Protein AF-A0A1Z9IPR2-F1 (afdb_monomer_lite)

Secondary structure (DSSP, 8-state):
--------------------------PPP-SEEEEEE---SS--EEEEE-SS-EEE----SS-GGG-TT-SEEEETTEEEESSGGG-SS--EEEEEEEEE--HHHHHT----GGG--PBPPEEEEEEE-TTT--EEEEEE-TTGGGGEEE-TTTT--EEE--EEEEEE-TTS--EEEEEEEEEE-TT--EEEEEEEEEEE-

Structure (mmCIF, N/CA/C/O backbone):
data_AF-A0A1Z9IPR2-F1
#
_entry.id   AF-A0A1Z9IPR2-F1
#
loop_
_atom_site.group_PDB
_atom_site.id
_atom_site.type_symbol
_atom_site.label_atom_id
_atom_site.label_alt_id
_atom_site.label_comp_id
_atom_site.label_asym_id
_atom_site.label_entity_id
_atom_site.label_seq_id
_atom_site.pdbx_PDB_ins_code
_atom_site.Cartn_x
_atom_site.Cartn_y
_atom_site.Cartn_z
_atom_site.occupancy
_atom_site.B_iso_or_equiv
_atom_site.auth_seq_id
_atom_site.auth_comp_id
_atom_site.auth_asym_id
_atom_site.auth_atom_id
_atom_site.pdbx_PDB_model_num
ATOM 1 N N . MET A 1 1 ? 2.432 52.493 66.048 1.00 47.59 1 MET A N 1
ATOM 2 C CA . MET A 1 1 ? 2.322 52.777 64.601 1.00 47.59 1 MET A CA 1
ATOM 3 C C . MET A 1 1 ? 3.024 51.668 63.855 1.00 47.59 1 MET A C 1
ATOM 5 O O . MET A 1 1 ? 4.241 51.691 63.780 1.00 47.59 1 MET A O 1
ATOM 9 N N . ASN A 1 2 ? 2.287 50.640 63.438 1.00 36.53 2 ASN A N 1
ATOM 10 C CA . ASN A 1 2 ? 2.863 49.514 62.717 1.00 36.53 2 ASN A CA 1
ATOM 11 C C . ASN A 1 2 ? 1.779 48.770 61.929 1.00 36.53 2 ASN A C 1
ATOM 13 O O . ASN A 1 2 ? 0.804 48.310 62.512 1.00 36.53 2 ASN A O 1
ATOM 17 N N . ARG A 1 3 ? 2.071 48.618 60.631 1.00 42.25 3 ARG A N 1
ATOM 18 C CA . ARG A 1 3 ? 1.634 47.565 59.700 1.00 42.25 3 ARG A CA 1
ATOM 19 C C . ARG A 1 3 ? 0.183 47.631 59.212 1.00 42.25 3 ARG A C 1
ATOM 21 O O . ARG A 1 3 ? -0.704 46.951 59.712 1.00 42.25 3 ARG A O 1
ATOM 28 N N . THR A 1 4 ? -0.009 48.394 58.139 1.00 41.03 4 THR A N 1
ATOM 29 C CA . THR A 1 4 ? -1.090 48.206 57.165 1.00 41.03 4 THR A CA 1
ATOM 30 C C . THR A 1 4 ? -0.979 46.803 56.560 1.00 41.03 4 THR A C 1
ATOM 32 O O . THR A 1 4 ? 0.032 46.455 55.952 1.00 41.03 4 THR A O 1
ATOM 35 N N . LEU A 1 5 ? -2.006 45.985 56.776 1.00 39.38 5 LEU A N 1
ATOM 36 C CA . LEU A 1 5 ? -2.167 44.651 56.209 1.00 39.38 5 LEU A CA 1
ATOM 37 C C . LEU A 1 5 ? -2.888 44.796 54.859 1.00 39.38 5 LEU A C 1
ATOM 39 O O . LEU A 1 5 ? -4.084 45.074 54.827 1.00 39.38 5 LEU A O 1
ATOM 43 N N . SER A 1 6 ? -2.161 44.656 53.749 1.00 42.34 6 SER A N 1
ATOM 44 C CA . SER A 1 6 ? -2.752 44.612 52.406 1.00 42.34 6 SER A CA 1
ATOM 45 C C . SER A 1 6 ? -3.420 43.256 52.183 1.00 42.34 6 SER A C 1
ATOM 47 O O . SER A 1 6 ? -2.742 42.239 52.053 1.00 42.34 6 SER A O 1
ATOM 49 N N . ILE A 1 7 ? -4.751 43.242 52.144 1.00 43.00 7 ILE A N 1
ATOM 50 C CA . ILE A 1 7 ? -5.549 42.085 51.728 1.00 43.00 7 ILE A CA 1
ATOM 51 C C . ILE A 1 7 ? -5.612 42.110 50.198 1.00 43.00 7 ILE A C 1
ATOM 53 O O . ILE A 1 7 ? -6.261 42.972 49.609 1.00 43.00 7 ILE A O 1
ATOM 57 N N . LEU A 1 8 ? -4.898 41.186 49.555 1.00 39.75 8 LEU A N 1
ATOM 58 C CA . LEU A 1 8 ? -4.963 40.970 48.113 1.00 39.75 8 LEU A CA 1
ATOM 59 C C . LEU A 1 8 ? -6.231 40.156 47.808 1.00 39.75 8 LEU A C 1
ATOM 61 O O . LEU A 1 8 ? -6.282 38.954 48.065 1.00 39.75 8 LEU A O 1
ATOM 65 N N . LEU A 1 9 ? -7.277 40.826 47.321 1.00 38.81 9 LEU A N 1
ATOM 66 C CA . LEU A 1 9 ? -8.520 40.192 46.880 1.00 38.81 9 LEU A CA 1
ATOM 67 C C . LEU A 1 9 ? -8.272 39.471 45.542 1.00 38.81 9 LEU A C 1
ATOM 69 O O . LEU A 1 9 ? -8.031 40.111 44.520 1.00 38.81 9 LEU A O 1
ATOM 73 N N . PHE A 1 10 ? -8.326 38.140 45.553 1.00 38.19 10 PHE A N 1
ATOM 74 C CA . PHE A 1 10 ? -8.319 37.308 44.349 1.00 38.19 10 PHE A CA 1
ATOM 75 C C . PHE A 1 10 ? -9.697 37.409 43.670 1.00 38.19 10 PHE A C 1
ATOM 77 O O . PHE A 1 10 ? -10.676 36.847 44.158 1.00 38.19 10 PHE A O 1
ATOM 84 N N . PHE A 1 1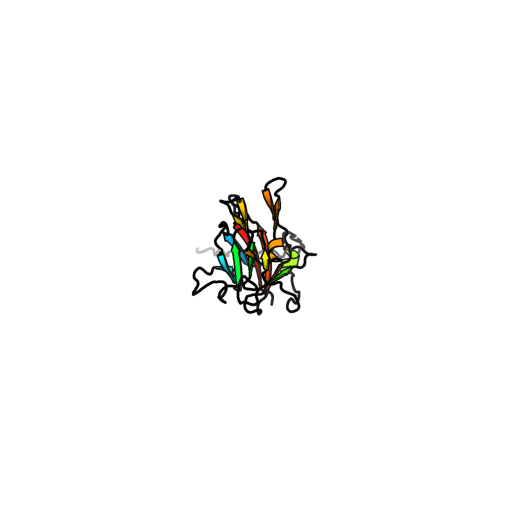1 ? -9.790 38.131 42.552 1.00 40.72 11 PHE A N 1
ATOM 85 C CA . PHE A 1 11 ? -10.956 38.071 41.669 1.00 40.72 11 PHE A CA 1
ATOM 86 C C . PHE A 1 11 ? -10.846 36.816 40.795 1.00 40.72 11 PHE A C 1
ATOM 88 O O . PHE A 1 11 ? -10.079 36.781 39.836 1.00 40.72 11 PHE A O 1
ATOM 95 N N . ILE A 1 12 ? -11.611 35.776 41.131 1.00 46.56 12 ILE A N 1
ATOM 96 C CA . ILE A 1 12 ? -11.856 34.645 40.232 1.00 46.56 12 ILE A CA 1
ATOM 97 C C . ILE A 1 12 ? -12.962 35.088 39.273 1.00 46.56 12 ILE A C 1
ATOM 99 O O . ILE A 1 12 ? -14.136 35.117 39.637 1.00 46.56 12 ILE A O 1
ATOM 103 N N . ALA A 1 13 ? -12.589 35.470 38.054 1.00 43.78 13 ALA A N 1
ATOM 104 C CA . ALA A 1 13 ? -13.553 35.651 36.979 1.00 43.78 13 ALA A CA 1
ATOM 105 C C . ALA A 1 13 ? -13.950 34.266 36.445 1.00 43.78 13 ALA A C 1
ATOM 107 O O . ALA A 1 13 ? -13.236 33.663 35.647 1.00 43.78 13 ALA A O 1
ATOM 108 N N . MET A 1 14 ? -15.093 33.752 36.905 1.00 49.25 14 MET A N 1
ATOM 109 C CA . MET A 1 14 ? -15.838 32.722 36.180 1.00 49.25 14 MET A CA 1
ATOM 110 C C . MET A 1 14 ? -16.327 33.344 34.866 1.00 49.25 14 MET A C 1
ATOM 112 O O . MET A 1 14 ? -17.320 34.067 34.852 1.00 49.25 14 MET A O 1
ATOM 116 N N . SER A 1 15 ? -15.620 33.081 33.767 1.00 42.59 15 SER A N 1
ATOM 117 C CA . SER A 1 15 ? -16.164 33.280 32.425 1.00 42.59 15 SER A CA 1
ATOM 118 C C . SER A 1 15 ? -16.858 31.991 32.009 1.00 42.59 15 SER A C 1
ATOM 120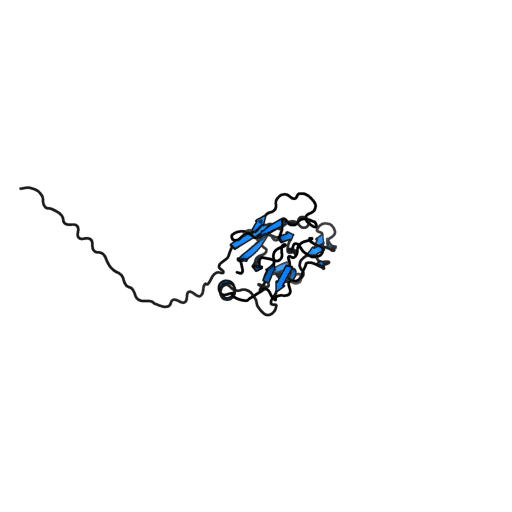 O O . SER A 1 15 ? -16.227 31.067 31.504 1.00 42.59 15 SER A O 1
ATOM 122 N N . CYS A 1 16 ? -18.157 31.914 32.280 1.00 45.00 16 CYS A N 1
ATOM 123 C CA . CYS A 1 16 ? -19.041 30.998 31.579 1.00 45.00 16 CYS A CA 1
ATOM 124 C C . CYS A 1 16 ? -19.503 31.742 30.322 1.00 45.00 16 CYS A C 1
ATOM 126 O O . CYS A 1 16 ? -20.342 32.638 30.420 1.00 45.00 16 CYS A O 1
ATOM 128 N N . SER A 1 17 ? -18.911 31.438 29.166 1.00 47.19 17 SER A N 1
ATOM 129 C CA . SER A 1 17 ? -19.459 31.857 27.877 1.00 47.19 17 SER A CA 1
ATOM 130 C C . SER A 1 17 ? -20.035 30.629 27.187 1.00 47.19 17 SER A C 1
ATOM 132 O O . SER A 1 17 ? -19.339 29.646 26.947 1.00 47.19 17 SER A O 1
ATOM 134 N N . THR A 1 18 ? -21.335 30.726 26.961 1.00 39.53 18 THR A N 1
ATOM 135 C CA . THR A 1 18 ? -22.261 29.794 26.327 1.00 39.53 18 THR A CA 1
ATOM 136 C C . THR A 1 18 ? -21.766 29.213 25.006 1.00 39.53 18 THR A C 1
ATOM 138 O O . THR A 1 18 ? -21.151 29.920 24.211 1.00 39.53 18 THR A O 1
ATOM 141 N N . ASP A 1 19 ? -22.123 27.946 24.789 1.00 49.59 19 ASP A N 1
ATOM 142 C CA . ASP A 1 19 ? -21.979 27.180 23.553 1.00 49.59 19 ASP A CA 1
ATOM 143 C C . ASP A 1 19 ? -22.428 27.969 22.315 1.00 49.59 19 ASP A C 1
ATOM 145 O O . ASP A 1 19 ? -23.621 28.163 22.072 1.00 49.59 19 ASP A O 1
ATOM 149 N N . GLU A 1 20 ? -21.465 28.345 21.479 1.00 44.38 20 GLU A N 1
ATOM 150 C CA . GLU A 1 20 ? -21.695 28.501 20.050 1.00 44.38 20 GLU A CA 1
ATOM 151 C C . GLU A 1 20 ? -21.168 27.243 19.356 1.00 44.38 20 GLU A C 1
ATOM 153 O O . GLU A 1 20 ? -19.980 26.925 19.419 1.00 44.38 20 GLU A O 1
ATOM 158 N N . ASN A 1 21 ? -22.072 26.514 18.695 1.00 47.72 21 ASN A N 1
ATOM 159 C CA . ASN A 1 21 ? -21.750 25.453 17.743 1.00 47.72 21 ASN A CA 1
ATOM 160 C C . ASN A 1 21 ? -20.951 26.046 16.570 1.00 47.72 21 ASN A C 1
ATOM 162 O O . ASN A 1 21 ? -21.492 26.324 15.500 1.00 47.72 21 ASN A O 1
ATOM 166 N N . ILE A 1 22 ? -19.646 26.221 16.759 1.00 38.97 22 ILE A N 1
ATOM 167 C CA . ILE A 1 22 ? -18.702 26.332 15.656 1.00 38.97 22 ILE A CA 1
ATOM 168 C C . ILE A 1 22 ? -18.495 24.902 15.161 1.00 38.97 22 ILE A C 1
ATOM 170 O O . ILE A 1 22 ? -17.679 24.155 15.699 1.00 38.97 22 ILE A O 1
ATOM 174 N N . ILE A 1 23 ? -19.254 24.499 14.138 1.00 44.19 23 ILE A N 1
ATOM 175 C CA . ILE A 1 23 ? -18.892 23.325 13.342 1.00 44.19 23 ILE A CA 1
ATOM 176 C C . ILE A 1 23 ? -17.587 23.691 12.642 1.00 44.19 23 ILE A C 1
ATOM 178 O O . ILE A 1 23 ? -17.569 24.322 11.587 1.00 44.19 23 ILE A O 1
ATOM 182 N N . ASN A 1 24 ? -16.478 23.340 13.279 1.00 43.28 24 ASN A N 1
ATOM 183 C CA . ASN A 1 24 ? -15.153 23.449 12.711 1.00 43.28 24 ASN A CA 1
ATOM 184 C C . ASN A 1 24 ? -15.038 22.354 11.640 1.00 43.28 24 ASN A C 1
ATOM 186 O O . ASN A 1 24 ? -14.588 21.246 11.919 1.00 43.28 24 ASN A O 1
ATOM 190 N N . SER A 1 25 ? -15.516 22.613 10.420 1.00 52.00 25 SER A N 1
ATOM 191 C CA . SER A 1 25 ? -15.501 21.628 9.328 1.00 52.00 25 SER A CA 1
ATOM 192 C C . SER A 1 25 ? -14.120 21.461 8.677 1.00 52.00 25 SER A C 1
ATOM 194 O O . SER A 1 25 ? -14.032 21.103 7.507 1.00 52.00 25 SER A O 1
ATOM 196 N N . ASN A 1 26 ? -13.045 21.689 9.433 1.00 58.44 26 ASN A N 1
ATOM 197 C CA . ASN A 1 26 ? -11.694 21.251 9.100 1.00 58.44 26 ASN A CA 1
ATOM 198 C C . ASN A 1 26 ? -11.385 19.990 9.913 1.00 58.44 26 ASN A C 1
ATOM 200 O O . ASN A 1 26 ? -10.469 19.965 10.732 1.00 58.44 26 ASN A O 1
ATOM 204 N N . THR A 1 27 ? -12.202 18.948 9.749 1.00 85.00 27 THR A N 1
ATOM 205 C CA . THR A 1 27 ? -11.900 17.651 10.357 1.00 85.00 27 THR A CA 1
ATOM 206 C C . THR A 1 27 ? -10.660 17.087 9.671 1.00 85.00 27 THR A C 1
ATOM 208 O O . THR A 1 27 ? -10.677 16.929 8.451 1.00 85.00 27 THR A O 1
ATOM 211 N N . THR A 1 28 ? -9.608 16.781 10.425 1.00 93.44 28 THR A N 1
ATOM 212 C CA . THR A 1 28 ? -8.465 15.987 9.954 1.00 93.44 28 THR A CA 1
ATOM 213 C C . THR A 1 28 ? -8.729 14.507 10.234 1.00 93.44 28 THR A C 1
ATOM 215 O O . THR A 1 28 ? -9.457 14.190 11.186 1.00 93.44 28 THR A O 1
ATOM 218 N N . PRO A 1 29 ? -8.216 13.578 9.410 1.00 96.19 29 PRO A N 1
ATOM 219 C CA . PRO A 1 29 ? -8.307 12.167 9.748 1.00 96.19 29 PRO A CA 1
ATOM 220 C C . PRO A 1 29 ? -7.485 11.887 11.015 1.00 96.19 29 PRO A C 1
ATOM 222 O O . PRO A 1 29 ? -6.447 12.502 11.241 1.00 96.19 29 PRO A O 1
ATOM 225 N N . ILE A 1 30 ? -7.981 10.995 11.867 1.00 96.31 30 ILE A N 1
ATOM 226 C CA . ILE A 1 30 ? -7.366 10.608 13.136 1.00 96.31 30 ILE A CA 1
ATOM 227 C C . ILE A 1 30 ? -6.885 9.169 12.986 1.00 96.31 30 ILE A C 1
ATOM 229 O O . ILE A 1 30 ? -7.694 8.251 12.860 1.00 96.31 30 ILE A O 1
ATOM 233 N N . GLY A 1 31 ? -5.570 8.992 12.990 1.00 96.75 31 GLY A N 1
ATOM 234 C CA . GLY A 1 31 ? -4.887 7.716 12.830 1.00 96.75 31 GLY A CA 1
ATOM 235 C C . GLY A 1 31 ? -3.374 7.900 12.930 1.00 96.75 31 GLY A C 1
ATOM 236 O O . GLY A 1 31 ? -2.891 8.972 13.289 1.00 96.75 31 GLY A O 1
ATOM 237 N N . ASN A 1 32 ? -2.634 6.851 12.606 1.00 98.06 32 ASN A N 1
ATOM 238 C CA . ASN A 1 32 ? -1.180 6.854 12.559 1.00 98.06 32 ASN A CA 1
ATOM 239 C C . ASN A 1 32 ? -0.722 7.302 11.166 1.00 98.06 32 ASN A C 1
ATOM 241 O O . ASN A 1 32 ? -0.965 6.603 10.178 1.00 98.06 32 ASN A O 1
ATOM 245 N N . GLU A 1 33 ? -0.096 8.474 11.090 1.00 97.94 33 GLU A N 1
ATOM 246 C CA . GLU A 1 33 ? 0.501 9.001 9.861 1.00 97.94 33 GLU A CA 1
ATOM 247 C C . GLU A 1 33 ? 1.918 8.454 9.669 1.00 97.94 33 GLU A C 1
ATOM 249 O O . GLU A 1 33 ? 2.705 8.392 10.613 1.00 97.94 33 GLU A O 1
ATOM 254 N N . GLU A 1 34 ? 2.248 8.069 8.439 1.00 98.00 34 GLU A N 1
ATOM 255 C CA . GLU A 1 34 ? 3.546 7.505 8.076 1.00 98.00 34 GLU A CA 1
ATOM 256 C C . GLU A 1 34 ? 4.021 8.064 6.735 1.00 98.00 34 GLU A C 1
ATOM 258 O O . GLU A 1 34 ? 3.234 8.250 5.801 1.00 98.00 34 GLU A O 1
ATOM 263 N N . GLN A 1 35 ? 5.336 8.262 6.619 1.00 97.88 35 GLN A N 1
ATOM 264 C CA . GLN A 1 35 ? 5.990 8.644 5.372 1.00 97.88 35 GLN A CA 1
ATOM 265 C C . GLN A 1 35 ? 7.043 7.605 4.985 1.00 97.88 35 GLN A C 1
ATOM 267 O O . GLN A 1 35 ? 8.067 7.426 5.646 1.00 97.88 35 GLN A O 1
ATOM 272 N N . ILE A 1 36 ? 6.809 6.931 3.865 1.00 98.31 36 ILE A N 1
ATOM 273 C CA . ILE A 1 36 ? 7.611 5.807 3.399 1.00 98.31 36 ILE A CA 1
ATOM 274 C C . ILE A 1 36 ? 8.468 6.235 2.211 1.00 98.31 36 ILE A C 1
ATOM 276 O O . ILE A 1 36 ? 7.975 6.438 1.102 1.00 98.31 36 ILE A O 1
ATOM 280 N N . ASN A 1 37 ? 9.785 6.305 2.407 1.00 98.19 37 ASN A N 1
ATOM 281 C CA . ASN A 1 37 ? 10.726 6.458 1.295 1.00 98.19 37 ASN A CA 1
ATOM 282 C C . ASN A 1 37 ? 10.851 5.130 0.527 1.00 98.19 37 ASN A C 1
ATOM 284 O O . ASN A 1 37 ? 11.667 4.279 0.889 1.00 98.19 37 ASN A O 1
ATOM 288 N N . ALA A 1 38 ? 10.063 4.985 -0.535 1.00 98.06 38 ALA A N 1
ATOM 289 C CA . ALA A 1 38 ? 10.034 3.872 -1.480 1.00 98.06 38 ALA A CA 1
ATOM 290 C C . ALA A 1 38 ? 10.681 4.255 -2.828 1.00 98.06 38 ALA A C 1
ATOM 292 O O . ALA A 1 38 ? 10.298 3.766 -3.886 1.00 98.06 38 ALA A O 1
ATOM 293 N N . THR A 1 39 ? 11.680 5.141 -2.824 1.00 97.81 39 THR A N 1
ATOM 294 C CA . THR A 1 39 ? 12.258 5.706 -4.059 1.00 97.81 39 THR A CA 1
ATOM 295 C C . THR A 1 39 ? 12.954 4.684 -4.969 1.00 97.81 39 THR A C 1
ATOM 297 O O . THR A 1 39 ? 13.146 4.969 -6.154 1.00 97.81 39 THR A O 1
ATOM 300 N N . SER A 1 40 ? 13.307 3.499 -4.462 1.00 97.12 40 SER A N 1
ATOM 301 C CA . SER A 1 40 ? 13.980 2.448 -5.233 1.00 97.12 40 SER A CA 1
ATOM 302 C C . SER A 1 40 ? 13.057 1.771 -6.249 1.00 97.12 40 SER A C 1
ATOM 304 O O . SER A 1 40 ? 11.927 1.426 -5.925 1.00 97.12 40 SER A O 1
ATOM 306 N N . TYR A 1 41 ? 13.574 1.523 -7.457 1.00 95.81 41 TYR A N 1
ATOM 307 C CA . TYR A 1 41 ? 12.909 0.743 -8.514 1.00 95.81 41 TYR A CA 1
ATOM 308 C C . TYR A 1 41 ? 13.102 -0.773 -8.377 1.00 95.81 41 TYR A C 1
ATOM 310 O O . TYR A 1 41 ? 12.476 -1.526 -9.113 1.00 95.81 41 TYR A O 1
ATOM 318 N N . SER A 1 42 ? 13.970 -1.224 -7.468 1.00 94.00 42 SER A N 1
ATOM 319 C CA . SER A 1 42 ? 14.339 -2.642 -7.337 1.00 94.00 42 SER A CA 1
ATOM 320 C C . SER A 1 42 ? 14.207 -3.193 -5.922 1.00 94.00 42 SER A C 1
ATOM 322 O O . SER A 1 42 ? 14.197 -4.407 -5.738 1.00 94.00 42 SER A O 1
ATOM 324 N N . ASN A 1 43 ? 14.175 -2.317 -4.915 1.00 95.75 43 ASN A N 1
ATOM 325 C CA . ASN A 1 43 ? 14.214 -2.723 -3.516 1.00 95.75 43 ASN A CA 1
ATOM 326 C C . ASN A 1 43 ? 12.876 -2.419 -2.858 1.00 95.75 43 ASN A C 1
ATOM 328 O O . ASN A 1 43 ? 12.446 -1.266 -2.811 1.00 95.75 43 ASN A O 1
ATOM 332 N N . TRP A 1 44 ? 12.282 -3.460 -2.290 1.00 98.25 44 TRP A N 1
ATOM 333 C CA . TRP A 1 44 ? 11.123 -3.359 -1.421 1.00 98.25 44 TRP A CA 1
ATOM 334 C C . TRP A 1 44 ? 11.539 -2.958 -0.009 1.00 98.25 44 TRP A C 1
ATOM 336 O O . TRP A 1 44 ? 12.509 -3.492 0.533 1.00 98.25 44 TRP A O 1
ATOM 346 N N . LYS A 1 45 ? 10.755 -2.079 0.610 1.00 98.56 45 LYS A N 1
ATOM 347 C CA . LYS A 1 45 ? 10.761 -1.879 2.061 1.00 98.56 45 LYS A CA 1
ATOM 348 C C . LYS A 1 45 ? 9.585 -2.605 2.681 1.00 98.56 45 LYS A C 1
ATOM 350 O O . LYS A 1 45 ? 8.459 -2.425 2.227 1.00 98.56 45 LYS A O 1
ATOM 355 N N . TYR A 1 46 ? 9.853 -3.415 3.694 1.00 98.75 46 TYR A N 1
ATOM 356 C CA . TYR A 1 46 ? 8.876 -4.300 4.315 1.00 98.75 46 TYR A CA 1
ATOM 357 C C . TYR A 1 46 ? 8.488 -3.788 5.691 1.00 98.75 46 TYR A C 1
ATOM 359 O O . TYR A 1 46 ? 9.341 -3.302 6.427 1.00 98.75 46 TYR A O 1
ATOM 367 N N . PHE A 1 47 ? 7.219 -3.940 6.054 1.00 98.75 47 PHE A N 1
ATOM 368 C CA . PHE A 1 47 ? 6.677 -3.394 7.287 1.00 98.75 47 PHE A CA 1
ATOM 369 C C . PHE A 1 47 ? 5.713 -4.354 7.970 1.00 98.75 47 PHE A C 1
ATOM 371 O O . PHE A 1 47 ? 5.100 -5.214 7.334 1.00 98.75 47 PHE A O 1
ATOM 378 N N . ARG A 1 48 ? 5.553 -4.175 9.279 1.00 98.31 48 ARG A N 1
ATOM 379 C CA . ARG A 1 48 ? 4.518 -4.799 10.102 1.00 98.31 48 ARG A CA 1
ATOM 380 C C . ARG A 1 48 ? 3.659 -3.715 10.740 1.00 98.31 48 ARG A C 1
ATOM 382 O O . ARG A 1 48 ? 4.196 -2.753 11.287 1.00 98.31 48 ARG A O 1
ATOM 389 N N . PHE A 1 49 ? 2.345 -3.902 10.729 1.00 98.19 49 PHE A N 1
ATOM 390 C CA . PHE A 1 49 ? 1.454 -3.016 11.465 1.00 98.19 49 PHE A CA 1
ATOM 391 C C . PHE A 1 49 ? 1.598 -3.241 12.971 1.00 98.19 49 PHE A C 1
ATOM 393 O O . PHE A 1 49 ? 1.633 -4.372 13.463 1.00 98.19 49 PHE A O 1
ATOM 400 N N . THR A 1 50 ? 1.648 -2.145 13.711 1.00 95.75 50 THR A N 1
ATOM 401 C CA . THR A 1 50 ? 1.425 -2.127 15.156 1.00 95.75 50 THR A CA 1
ATOM 402 C C . THR A 1 50 ? 0.233 -1.224 15.450 1.00 95.75 50 THR A C 1
ATOM 404 O O . THR A 1 50 ? -0.340 -0.631 14.536 1.00 95.75 50 THR A O 1
ATOM 407 N N . ASP A 1 51 ? -0.161 -1.115 16.713 1.00 86.56 51 ASP A N 1
ATOM 408 C CA . ASP A 1 51 ? -1.307 -0.279 17.076 1.00 86.56 51 ASP A CA 1
ATOM 409 C C . ASP A 1 51 ? -0.994 1.230 16.921 1.00 86.56 51 ASP A C 1
ATOM 411 O O . ASP A 1 51 ? -1.914 2.036 16.834 1.00 86.56 51 ASP A O 1
ATOM 415 N N . SER A 1 52 ? 0.289 1.618 16.827 1.00 91.25 52 SER A N 1
ATOM 416 C CA . SER A 1 52 ? 0.714 3.029 16.795 1.00 91.25 52 SER A CA 1
ATOM 417 C C . SER A 1 52 ? 1.706 3.411 15.687 1.00 91.25 52 SER A C 1
ATOM 419 O O . SER A 1 52 ? 2.106 4.565 15.606 1.00 91.25 52 SER A O 1
ATOM 421 N N . THR A 1 53 ? 2.203 2.459 14.895 1.00 95.75 53 THR A N 1
ATOM 422 C CA . THR A 1 53 ? 3.179 2.728 13.819 1.00 95.75 53 THR A CA 1
ATOM 423 C C . THR A 1 53 ? 3.252 1.581 12.815 1.00 95.75 53 THR A C 1
ATOM 425 O O . THR A 1 53 ? 2.917 0.431 13.130 1.00 95.75 53 THR A O 1
ATOM 428 N N . LEU A 1 54 ? 3.711 1.892 11.609 1.00 97.38 54 LEU A N 1
ATOM 429 C CA . LEU A 1 54 ? 4.101 0.937 10.591 1.00 97.38 54 LEU A CA 1
ATOM 430 C C . LEU A 1 54 ? 5.595 0.607 10.752 1.00 97.38 54 LEU A C 1
ATOM 432 O O . LEU A 1 54 ? 6.477 1.286 10.236 1.00 97.38 54 LEU A O 1
ATOM 436 N N . GLN A 1 55 ? 5.896 -0.457 11.498 1.00 98.06 55 GLN A N 1
ATOM 437 C CA . GLN A 1 55 ? 7.265 -0.818 11.866 1.00 98.06 55 GLN A CA 1
ATOM 438 C C . GLN A 1 55 ? 8.033 -1.420 10.680 1.00 98.06 55 GLN A C 1
ATOM 440 O O . GLN A 1 55 ? 7.676 -2.501 10.208 1.00 98.06 55 GLN A O 1
ATOM 445 N N . GLU A 1 56 ? 9.128 -0.782 10.254 1.00 98.12 56 GLU A N 1
ATOM 446 C CA . GLU A 1 56 ? 10.016 -1.303 9.201 1.00 98.12 56 GLU A CA 1
ATOM 447 C C . GLU A 1 56 ? 10.764 -2.571 9.651 1.00 98.12 56 GLU A C 1
ATOM 449 O O . GLU A 1 56 ? 11.323 -2.649 10.749 1.00 98.12 56 GLU A O 1
ATOM 454 N N . ILE A 1 57 ? 10.806 -3.571 8.771 1.00 97.62 57 ILE A N 1
ATOM 455 C CA . ILE A 1 57 ? 11.584 -4.798 8.924 1.00 97.62 57 ILE A CA 1
ATOM 456 C C . ILE A 1 57 ? 12.930 -4.604 8.221 1.00 97.62 57 ILE A C 1
ATOM 458 O O . ILE A 1 57 ? 13.052 -4.771 7.010 1.00 97.62 57 ILE A O 1
ATOM 462 N N . ILE A 1 58 ? 13.954 -4.261 9.002 1.00 94.31 58 ILE A N 1
ATOM 463 C CA . ILE A 1 58 ? 15.307 -3.967 8.496 1.00 94.31 58 ILE A CA 1
ATOM 464 C C . ILE A 1 58 ? 16.182 -5.214 8.291 1.00 94.31 58 ILE A C 1
ATOM 466 O O . ILE A 1 58 ? 17.282 -5.119 7.750 1.00 94.31 58 ILE A O 1
ATOM 470 N N . PHE A 1 59 ? 15.728 -6.380 8.755 1.00 92.00 59 PHE A N 1
ATOM 471 C CA . PHE A 1 59 ? 16.467 -7.635 8.662 1.00 92.00 59 PHE A CA 1
ATOM 472 C C . PHE A 1 59 ? 15.520 -8.828 8.527 1.00 92.00 59 PHE A C 1
ATOM 474 O O . PHE A 1 59 ? 14.535 -8.934 9.259 1.00 92.00 59 PHE A O 1
ATOM 481 N N . PHE A 1 60 ? 15.872 -9.752 7.633 1.00 89.75 60 PHE A N 1
ATOM 482 C CA . PHE A 1 60 ? 15.181 -11.020 7.437 1.00 89.75 60 PHE A CA 1
ATOM 483 C C . PHE A 1 60 ? 16.113 -12.193 7.715 1.00 89.75 60 PHE A C 1
ATOM 485 O O . PHE A 1 60 ? 17.273 -12.203 7.306 1.00 89.75 60 PHE A O 1
ATOM 492 N N . ILE A 1 61 ? 15.560 -13.220 8.356 1.00 89.00 61 ILE A N 1
ATOM 493 C CA . ILE A 1 61 ? 16.115 -14.568 8.289 1.00 89.00 61 ILE A CA 1
ATOM 494 C C . ILE A 1 61 ? 15.375 -15.269 7.145 1.00 89.00 61 ILE A C 1
ATOM 496 O O . ILE A 1 61 ? 14.181 -15.541 7.269 1.00 89.00 61 ILE A O 1
ATOM 500 N N . GLY A 1 62 ? 16.073 -15.522 6.036 1.00 91.56 62 GLY A N 1
ATOM 501 C CA . GLY A 1 62 ? 15.507 -16.149 4.835 1.00 91.56 62 GLY A CA 1
ATOM 502 C C . GLY A 1 62 ? 14.902 -15.166 3.826 1.00 91.56 62 GLY A C 1
ATOM 503 O O . GLY A 1 62 ? 15.105 -13.955 3.921 1.00 91.56 62 GLY A O 1
ATOM 504 N N . ASP A 1 63 ? 14.189 -15.714 2.842 1.00 94.44 63 ASP A N 1
ATOM 505 C CA . ASP A 1 63 ? 13.517 -14.950 1.787 1.00 94.44 63 ASP A CA 1
ATOM 506 C C . ASP A 1 63 ? 12.224 -14.307 2.326 1.00 94.44 63 ASP A C 1
ATOM 508 O O . ASP A 1 63 ? 11.453 -14.994 3.002 1.00 94.44 63 ASP A O 1
ATOM 512 N N . PRO A 1 64 ? 11.944 -13.018 2.050 1.00 95.69 64 PRO A N 1
ATOM 513 C CA . PRO A 1 64 ? 10.680 -12.389 2.426 1.00 95.69 64 PRO A CA 1
ATOM 514 C C . PRO A 1 64 ? 9.429 -13.144 1.949 1.00 95.69 64 PRO A C 1
ATOM 516 O O . PRO A 1 64 ? 8.422 -13.127 2.657 1.00 95.69 64 PRO A O 1
ATOM 519 N N . SER A 1 65 ? 9.483 -13.819 0.798 1.00 96.31 65 SER A N 1
ATOM 520 C CA . SER A 1 65 ? 8.359 -14.601 0.260 1.00 96.31 65 SER A CA 1
ATOM 521 C C . SER A 1 65 ? 7.980 -15.802 1.136 1.00 96.31 65 SER A C 1
ATOM 523 O O . SER A 1 65 ? 6.804 -16.139 1.239 1.00 96.31 65 SER A O 1
ATOM 525 N N . ASP A 1 66 ? 8.928 -16.355 1.890 1.00 96.31 66 ASP A N 1
ATOM 526 C CA . ASP A 1 66 ? 8.702 -17.468 2.820 1.00 96.31 66 ASP A CA 1
ATOM 527 C C . ASP A 1 66 ? 8.672 -17.009 4.291 1.00 96.31 66 ASP A C 1
ATOM 529 O O . ASP A 1 66 ? 8.875 -17.798 5.218 1.00 96.31 66 ASP A O 1
ATOM 533 N N . ASN A 1 67 ? 8.442 -15.715 4.543 1.00 96.19 67 ASN A N 1
ATOM 534 C CA . ASN A 1 67 ? 8.605 -15.131 5.871 1.00 96.19 67 ASN A CA 1
ATOM 535 C C . ASN A 1 67 ? 7.321 -14.484 6.414 1.00 96.19 67 ASN A C 1
ATOM 537 O O . ASN A 1 67 ? 6.777 -13.547 5.838 1.00 96.19 67 ASN A O 1
ATOM 541 N N . LEU A 1 68 ? 6.889 -14.909 7.606 1.00 96.94 68 LEU A N 1
ATOM 542 C CA . LEU A 1 68 ? 5.736 -14.360 8.334 1.00 96.94 68 LEU A CA 1
ATOM 543 C C . LEU A 1 68 ? 6.122 -13.235 9.315 1.00 96.94 68 LEU A C 1
ATOM 545 O O . LEU A 1 68 ? 5.561 -13.156 10.407 1.00 96.94 68 LEU A O 1
ATOM 549 N N . SER A 1 69 ? 7.093 -12.377 8.991 1.00 97.00 69 SER A N 1
ATOM 550 C CA . SER A 1 69 ? 7.494 -11.241 9.850 1.00 97.00 69 SER A CA 1
ATOM 551 C C . SER A 1 69 ? 6.913 -9.900 9.404 1.00 97.00 69 SER A C 1
ATOM 553 O O . SER A 1 69 ? 6.849 -8.977 10.217 1.00 97.00 69 SER A O 1
ATOM 555 N N . TRP A 1 70 ? 6.426 -9.805 8.167 1.00 98.56 70 TRP A N 1
ATOM 556 C CA . TRP A 1 70 ? 5.948 -8.574 7.532 1.00 98.56 70 TRP A CA 1
ATOM 557 C C . TRP A 1 70 ? 4.506 -8.719 7.035 1.00 98.56 70 TRP A C 1
ATOM 559 O O . TRP A 1 70 ? 4.075 -9.825 6.726 1.00 98.56 70 TRP A O 1
ATOM 569 N N . ASP A 1 71 ? 3.770 -7.615 6.952 1.00 98.81 71 ASP A N 1
ATOM 570 C CA . ASP A 1 71 ? 2.372 -7.574 6.504 1.00 98.81 71 ASP A CA 1
ATOM 571 C C . ASP A 1 71 ? 2.216 -6.885 5.144 1.00 98.81 71 ASP A C 1
ATOM 573 O O . ASP A 1 71 ? 1.442 -7.345 4.306 1.00 98.81 71 ASP A O 1
ATOM 577 N N . ILE A 1 72 ? 2.958 -5.793 4.931 1.00 98.88 72 ILE A N 1
ATOM 578 C CA . ILE A 1 72 ? 2.863 -4.914 3.759 1.00 98.88 72 ILE A CA 1
ATOM 579 C C . ILE A 1 72 ? 4.255 -4.423 3.350 1.00 98.88 72 ILE A C 1
ATOM 581 O O . ILE A 1 72 ? 5.155 -4.331 4.187 1.00 98.88 72 ILE A O 1
ATOM 585 N N . ALA A 1 73 ? 4.460 -4.132 2.069 1.00 98.81 73 ALA A N 1
ATOM 586 C CA . ALA A 1 73 ? 5.724 -3.617 1.561 1.00 98.81 73 ALA A CA 1
ATOM 587 C C . ALA A 1 73 ? 5.531 -2.633 0.401 1.00 98.81 73 ALA A C 1
ATOM 589 O O . ALA A 1 73 ? 4.522 -2.682 -0.299 1.00 98.81 73 ALA A O 1
ATOM 590 N N . PHE A 1 74 ? 6.525 -1.766 0.198 1.00 98.88 74 PHE A N 1
ATOM 591 C CA . PHE A 1 74 ? 6.485 -0.657 -0.760 1.00 98.88 74 PHE A CA 1
ATOM 592 C C . PHE A 1 74 ? 7.724 -0.635 -1.662 1.00 98.88 74 PHE A C 1
ATOM 594 O O . PHE A 1 74 ? 8.849 -0.795 -1.179 1.00 98.88 74 PHE A O 1
ATOM 601 N N . GLN A 1 75 ? 7.517 -0.400 -2.958 1.00 98.31 75 GLN A N 1
ATOM 602 C CA . GLN A 1 75 ? 8.565 -0.162 -3.955 1.00 98.31 75 GLN A CA 1
ATOM 603 C C . G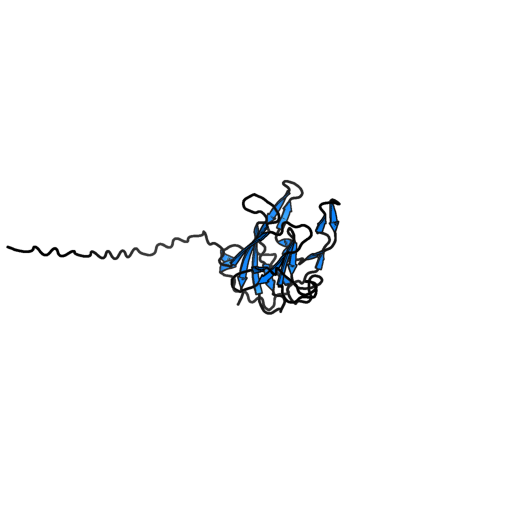LN A 1 75 ? 8.020 0.789 -5.019 1.00 98.31 75 GLN A C 1
ATOM 605 O O . GLN A 1 75 ? 7.055 0.459 -5.701 1.00 98.31 75 GLN A O 1
ATOM 610 N N . ARG A 1 76 ? 8.645 1.953 -5.210 1.00 96.81 76 ARG A N 1
ATOM 611 C CA . ARG A 1 76 ? 8.077 3.049 -6.011 1.00 96.81 76 ARG A CA 1
ATOM 612 C C . ARG A 1 76 ? 6.642 3.326 -5.581 1.00 96.81 76 ARG A C 1
ATOM 614 O O . ARG A 1 76 ? 6.419 3.693 -4.436 1.00 96.81 76 ARG A O 1
ATOM 621 N N . ASN A 1 77 ? 5.697 3.176 -6.496 1.00 96.44 77 ASN A N 1
ATOM 622 C CA . ASN A 1 77 ? 4.268 3.305 -6.272 1.00 96.44 77 ASN A CA 1
ATOM 623 C C . ASN A 1 77 ? 3.572 1.951 -6.087 1.00 96.44 77 ASN A C 1
ATOM 625 O O . ASN A 1 77 ? 2.355 1.924 -5.975 1.00 96.44 77 ASN A O 1
ATOM 629 N N . HIS A 1 78 ? 4.303 0.842 -6.070 1.00 98.44 78 HIS A N 1
ATOM 630 C CA . HIS A 1 78 ? 3.721 -0.472 -5.853 1.00 98.44 78 HIS A CA 1
ATOM 631 C C . HIS A 1 78 ? 3.592 -0.762 -4.364 1.00 98.44 78 HIS A C 1
ATOM 633 O O . HIS A 1 78 ? 4.497 -0.463 -3.574 1.00 98.44 78 HIS A O 1
ATOM 639 N N . ILE A 1 79 ? 2.468 -1.375 -3.998 1.00 98.81 79 ILE A N 1
ATOM 640 C CA . ILE A 1 79 ? 2.170 -1.776 -2.626 1.00 98.81 79 ILE A CA 1
ATOM 641 C C . ILE A 1 79 ? 1.732 -3.234 -2.637 1.00 98.81 79 ILE A C 1
ATOM 643 O O . ILE A 1 79 ? 0.701 -3.592 -3.206 1.00 98.81 79 ILE A O 1
ATOM 647 N N . LYS A 1 80 ? 2.516 -4.075 -1.970 1.00 98.69 80 LYS A N 1
ATOM 648 C CA . LYS A 1 80 ? 2.292 -5.518 -1.911 1.00 98.69 80 LYS A CA 1
ATOM 649 C C . LYS A 1 80 ? 1.985 -5.957 -0.485 1.00 98.69 80 LYS A C 1
ATOM 651 O O . LYS A 1 80 ? 2.404 -5.306 0.473 1.00 98.69 80 LYS A O 1
ATOM 656 N N . THR A 1 81 ? 1.279 -7.065 -0.334 1.00 98.94 81 THR A N 1
ATOM 657 C CA . THR A 1 81 ? 0.935 -7.653 0.964 1.00 98.94 81 THR A CA 1
ATOM 658 C C . THR A 1 81 ? 1.602 -9.014 1.128 1.00 98.94 81 THR A C 1
ATOM 660 O O . THR A 1 81 ? 2.010 -9.639 0.153 1.00 98.94 81 THR A O 1
ATOM 663 N N . ASN A 1 82 ? 1.734 -9.503 2.361 1.00 98.81 82 ASN A N 1
ATOM 664 C CA . ASN A 1 82 ? 2.228 -10.860 2.609 1.00 98.81 82 ASN A CA 1
ATOM 665 C C . ASN A 1 82 ? 1.148 -11.897 2.268 1.00 98.81 82 ASN A C 1
ATOM 667 O O . ASN A 1 82 ? 0.428 -12.378 3.149 1.00 98.81 82 ASN A O 1
ATOM 671 N N . SER A 1 83 ? 0.974 -12.139 0.972 1.00 98.81 83 SER A N 1
ATOM 672 C CA . SER A 1 83 ? 0.003 -13.068 0.405 1.00 98.81 83 SER A CA 1
ATOM 673 C C . SER A 1 83 ? 0.341 -13.422 -1.043 1.00 98.81 83 SER A C 1
ATOM 675 O O . SER A 1 83 ? 1.190 -12.784 -1.669 1.00 98.81 83 SER A O 1
ATOM 677 N N . GLY A 1 84 ? -0.357 -14.416 -1.598 1.00 98.38 84 GLY A N 1
ATOM 678 C CA . GLY A 1 84 ? -0.250 -14.762 -3.016 1.00 98.38 84 GLY A CA 1
ATOM 679 C C . GLY A 1 84 ? 1.197 -15.084 -3.433 1.00 98.38 84 GLY A C 1
ATOM 680 O O . GLY A 1 84 ? 1.898 -15.768 -2.690 1.00 98.38 84 GLY A O 1
ATOM 681 N N . PRO A 1 85 ? 1.675 -14.596 -4.595 1.00 98.06 85 PRO A N 1
ATOM 682 C CA . PRO A 1 85 ? 3.063 -14.780 -5.017 1.00 98.06 85 PRO A CA 1
ATOM 683 C C . PRO A 1 85 ? 4.064 -13.942 -4.208 1.00 98.06 85 PRO A C 1
ATOM 685 O O . PRO A 1 85 ? 5.266 -14.175 -4.302 1.00 98.06 85 PRO A O 1
ATOM 688 N N . SER A 1 86 ? 3.600 -12.957 -3.432 1.00 98.44 86 SER A N 1
ATOM 689 C CA . SER A 1 86 ? 4.471 -12.088 -2.638 1.00 98.44 86 SER A CA 1
ATOM 690 C C . SER A 1 86 ? 4.891 -12.714 -1.315 1.00 98.44 86 SER A C 1
ATOM 692 O O . SER A 1 86 ? 5.945 -12.340 -0.800 1.00 98.44 86 SER A O 1
ATOM 694 N N . GLY A 1 87 ? 4.073 -13.600 -0.738 1.00 98.19 87 GLY A N 1
ATOM 695 C CA . GLY A 1 87 ? 4.326 -14.160 0.582 1.00 98.19 87 GLY A CA 1
ATOM 696 C C . GLY A 1 87 ? 3.377 -15.284 1.002 1.00 98.19 87 GLY A C 1
ATOM 697 O O . GLY A 1 87 ? 2.234 -15.351 0.554 1.00 98.19 87 GLY A O 1
ATOM 698 N N . ILE A 1 88 ? 3.838 -16.138 1.919 1.00 98.12 88 ILE A N 1
ATOM 699 C CA . ILE A 1 88 ? 3.081 -17.278 2.476 1.00 98.12 88 ILE A CA 1
ATOM 700 C C . ILE A 1 88 ? 1.968 -16.901 3.476 1.00 98.12 88 ILE A C 1
ATOM 702 O O . ILE A 1 88 ? 1.327 -17.779 4.055 1.00 98.12 88 ILE A O 1
ATOM 706 N N . GLY A 1 89 ? 1.760 -15.612 3.741 1.00 98.44 89 GLY A N 1
ATOM 707 C CA . GLY A 1 89 ? 0.735 -15.126 4.658 1.00 98.44 89 GLY A CA 1
ATOM 708 C C . GLY A 1 89 ? -0.681 -15.065 4.070 1.00 98.44 89 GLY A C 1
ATOM 709 O O . GLY A 1 89 ? -0.950 -15.295 2.892 1.00 98.44 89 GLY A O 1
ATOM 710 N N . ASN A 1 90 ? -1.611 -14.687 4.939 1.00 98.25 90 ASN A N 1
ATOM 711 C CA . ASN A 1 90 ? -3.024 -14.454 4.656 1.00 98.25 90 ASN A CA 1
ATOM 712 C C . ASN A 1 90 ? -3.356 -12.963 4.510 1.00 98.25 90 ASN A C 1
ATOM 714 O O . ASN A 1 90 ? -4.528 -12.590 4.632 1.00 98.25 90 ASN A O 1
ATOM 718 N N . ALA A 1 91 ? -2.366 -12.095 4.282 1.00 98.69 91 ALA A N 1
ATOM 719 C CA . ALA A 1 91 ? -2.633 -10.674 4.105 1.00 98.69 91 ALA A CA 1
ATOM 720 C C . ALA A 1 91 ? -3.484 -10.424 2.848 1.00 98.69 91 ALA A C 1
ATOM 722 O O . ALA A 1 91 ? -3.778 -11.326 2.058 1.00 98.69 91 ALA A O 1
ATOM 723 N N . GLY A 1 92 ? -3.922 -9.188 2.682 1.00 98.62 92 GLY A N 1
ATOM 724 C CA . GLY A 1 92 ? -4.610 -8.765 1.474 1.00 98.62 92 GLY A CA 1
ATOM 725 C C . GLY A 1 92 ? -5.302 -7.435 1.673 1.00 98.62 92 GLY A C 1
ATOM 726 O O . GLY A 1 92 ? -5.367 -6.914 2.788 1.00 98.62 92 GLY A O 1
ATOM 727 N N . ALA A 1 93 ? -5.849 -6.902 0.590 1.00 98.81 93 ALA A N 1
ATOM 728 C CA . ALA A 1 93 ? -6.556 -5.636 0.615 1.00 98.81 93 ALA A CA 1
ATOM 729 C C . ALA A 1 93 ? -7.969 -5.771 0.059 1.00 98.81 93 ALA A C 1
ATOM 731 O O . ALA A 1 93 ? -8.257 -6.580 -0.825 1.00 98.81 93 ALA A O 1
ATOM 732 N N . TYR A 1 94 ? -8.853 -4.951 0.597 1.00 98.69 94 TYR A N 1
ATOM 733 C CA . TYR A 1 94 ? -10.195 -4.724 0.103 1.00 98.69 94 TYR A CA 1
ATOM 734 C C . TYR A 1 94 ? -10.336 -3.244 -0.253 1.00 98.69 94 TYR A C 1
ATOM 736 O O . TYR A 1 94 ? -9.745 -2.382 0.398 1.00 98.69 94 TYR A O 1
ATOM 744 N N . ILE A 1 95 ? -11.130 -2.963 -1.280 1.00 97.88 95 ILE A N 1
ATOM 745 C CA . ILE A 1 95 ? -11.522 -1.616 -1.681 1.00 97.88 95 ILE A CA 1
ATOM 746 C C . ILE A 1 95 ? -13.035 -1.581 -1.834 1.00 97.88 95 ILE A C 1
ATOM 748 O O . ILE A 1 95 ? -13.620 -2.451 -2.480 1.00 97.88 95 ILE A O 1
ATOM 752 N N . ASP A 1 96 ? -13.653 -0.538 -1.294 1.00 92.38 96 ASP A N 1
ATOM 753 C CA . ASP A 1 96 ? -14.964 -0.107 -1.759 1.00 92.38 96 ASP A CA 1
ATOM 754 C C . ASP A 1 96 ? -14.768 0.912 -2.883 1.00 92.38 96 ASP A C 1
ATOM 756 O O . ASP A 1 96 ? -14.505 2.086 -2.634 1.00 92.38 96 ASP A O 1
ATOM 760 N N . SER A 1 97 ? -14.857 0.461 -4.136 1.00 86.62 97 SER A N 1
ATOM 761 C CA . SER A 1 97 ? -14.597 1.316 -5.301 1.00 86.62 97 SER A CA 1
ATOM 762 C C . SER A 1 97 ? -15.664 2.392 -5.521 1.00 86.62 97 SER A C 1
ATOM 764 O O . SER A 1 97 ? -15.534 3.192 -6.444 1.00 86.62 97 SER A O 1
ATOM 766 N N . SER A 1 98 ? -16.741 2.395 -4.729 1.00 89.81 98 SER A N 1
ATOM 767 C CA . SER A 1 98 ? -17.777 3.428 -4.774 1.00 89.81 98 SER A CA 1
ATOM 768 C C . SER A 1 98 ? -17.508 4.593 -3.819 1.00 89.81 98 SER A C 1
ATOM 770 O O . SER A 1 98 ? -18.194 5.613 -3.897 1.00 89.81 98 SER A O 1
ATOM 772 N N . LEU A 1 99 ? -16.508 4.465 -2.938 1.00 92.75 99 LEU A N 1
ATOM 773 C CA . LEU A 1 99 ? -16.205 5.433 -1.892 1.00 92.75 99 LEU A CA 1
ATOM 774 C C . LEU A 1 99 ? -14.723 5.814 -1.878 1.00 92.75 99 LEU A C 1
ATOM 776 O O . LEU A 1 99 ? -13.826 4.987 -2.032 1.00 92.75 99 LEU A O 1
ATOM 780 N N . THR A 1 100 ? -14.471 7.083 -1.577 1.00 97.19 100 THR A N 1
ATOM 781 C CA . THR A 1 100 ? -13.143 7.583 -1.222 1.00 97.19 100 THR A CA 1
ATOM 782 C C . THR A 1 100 ? -13.084 7.879 0.269 1.00 97.19 100 THR A C 1
ATOM 784 O O . THR A 1 100 ? -14.091 8.240 0.889 1.00 97.19 100 THR A O 1
ATOM 787 N N . TRP A 1 101 ? -11.901 7.769 0.860 1.00 97.50 101 TRP A N 1
ATOM 788 C CA . TRP A 1 101 ? -11.640 8.334 2.169 1.00 97.50 101 TRP A CA 1
ATOM 789 C C . TRP A 1 101 ? -11.731 9.861 2.128 1.00 97.50 101 TRP A C 1
ATOM 791 O O . TRP A 1 101 ? -11.340 10.535 1.175 1.00 97.50 101 TRP A O 1
ATOM 801 N N . ASN A 1 102 ? -12.273 10.391 3.208 1.00 96.56 102 ASN A N 1
ATOM 802 C CA . ASN A 1 102 ? -12.112 11.749 3.677 1.00 96.56 102 ASN A CA 1
ATOM 803 C C . ASN A 1 102 ? -12.022 11.684 5.208 1.00 96.56 102 ASN A C 1
ATOM 805 O O . ASN A 1 102 ? -12.309 10.657 5.823 1.00 96.56 102 ASN A O 1
ATOM 809 N N . ALA A 1 103 ? -11.653 12.784 5.854 1.00 97.00 10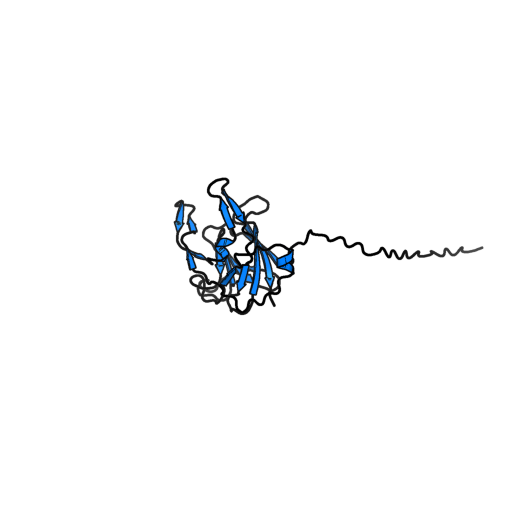3 ALA A N 1
ATOM 810 C CA . ALA A 1 103 ? -11.507 12.790 7.306 1.00 97.00 103 ALA A CA 1
ATOM 811 C C . ALA A 1 103 ? -12.775 12.347 8.055 1.00 97.00 103 ALA A C 1
ATOM 813 O O . ALA A 1 103 ? -12.698 11.608 9.032 1.00 97.00 103 ALA A O 1
ATOM 814 N N . THR A 1 104 ? -13.956 12.756 7.585 1.00 96.12 104 THR A N 1
ATOM 815 C CA . THR A 1 104 ? -15.217 12.433 8.259 1.00 96.12 104 THR A CA 1
ATOM 816 C C . THR A 1 104 ? -15.517 10.937 8.209 1.00 96.12 104 THR A C 1
ATOM 818 O O . THR A 1 104 ? -15.816 10.352 9.248 1.00 96.12 104 THR A O 1
ATOM 821 N N . ASN A 1 105 ? -15.443 10.294 7.041 1.00 95.94 105 ASN A N 1
ATOM 822 C CA . ASN A 1 105 ? -15.746 8.864 6.952 1.00 95.94 105 ASN A CA 1
ATOM 823 C C . ASN A 1 105 ? -14.605 7.977 7.480 1.00 95.94 105 ASN A C 1
ATOM 825 O O . ASN A 1 105 ? -14.893 6.895 7.979 1.00 95.94 105 ASN A O 1
ATOM 829 N N . PHE A 1 106 ? -13.352 8.444 7.470 1.00 97.31 106 PHE A N 1
ATOM 830 C CA . PHE A 1 106 ? -12.230 7.750 8.107 1.00 97.31 106 PHE A CA 1
ATOM 831 C C . PHE A 1 106 ? -12.383 7.711 9.635 1.00 97.31 106 PHE A C 1
ATOM 833 O O . PHE A 1 106 ? -12.205 6.661 10.258 1.00 97.31 106 PHE A O 1
ATOM 840 N N . ASN A 1 107 ? -12.760 8.843 10.239 1.00 97.06 107 ASN A N 1
ATOM 841 C CA . ASN A 1 107 ? -12.926 8.967 11.691 1.00 97.06 107 ASN A CA 1
ATOM 842 C C . ASN A 1 107 ? -14.165 8.224 12.202 1.00 97.06 107 ASN A C 1
ATOM 844 O O . ASN A 1 107 ? -14.148 7.699 13.309 1.00 97.06 107 ASN A O 1
ATOM 848 N N . ASN A 1 108 ? -15.228 8.167 11.397 1.00 96.00 108 ASN A N 1
ATOM 849 C CA . ASN A 1 108 ? -16.502 7.552 11.779 1.00 96.00 108 ASN A CA 1
ATOM 850 C C . ASN A 1 108 ? -16.691 6.126 11.236 1.00 96.00 108 ASN A C 1
ATOM 852 O O . ASN A 1 108 ? -17.798 5.590 11.293 1.00 96.00 108 ASN A O 1
ATOM 856 N N . PHE A 1 109 ? -15.646 5.511 10.680 1.00 96.56 109 PHE A N 1
ATOM 857 C CA . PHE A 1 109 ? -15.726 4.157 10.143 1.00 96.56 109 PHE A CA 1
ATOM 858 C C . PHE A 1 109 ? -16.063 3.142 11.244 1.00 96.56 109 PHE A C 1
ATOM 860 O O . PHE A 1 109 ? -15.365 3.054 12.253 1.00 96.56 109 PHE A O 1
ATOM 867 N N . ASN A 1 110 ? -17.117 2.355 11.032 1.00 95.38 110 ASN A N 1
ATOM 868 C CA . ASN A 1 110 ? -17.629 1.380 12.000 1.00 95.38 110 ASN A CA 1
ATOM 869 C C . ASN A 1 110 ? -18.158 0.094 11.338 1.00 95.38 110 ASN A C 1
ATOM 871 O O . ASN A 1 110 ? -18.984 -0.619 11.908 1.00 95.38 110 ASN A O 1
ATOM 875 N N . GLU A 1 111 ? -17.716 -0.191 10.114 1.00 94.56 111 GLU A N 1
ATOM 876 C CA . GLU A 1 111 ? -18.188 -1.347 9.355 1.00 94.56 111 GLU A CA 1
ATOM 877 C C . GLU A 1 111 ? -17.549 -2.641 9.871 1.00 94.56 111 GLU A C 1
ATOM 879 O O . GLU A 1 111 ? -16.358 -2.693 10.176 1.00 94.56 111 GLU A O 1
ATOM 884 N N . ASN A 1 112 ? -18.332 -3.723 9.920 1.00 94.38 112 ASN A N 1
ATOM 885 C CA . ASN A 1 112 ? -17.796 -5.050 10.207 1.00 94.38 112 ASN A CA 1
ATOM 886 C C . ASN A 1 112 ? -17.134 -5.631 8.948 1.00 94.38 112 ASN A C 1
ATOM 888 O O . ASN A 1 112 ? -17.807 -6.127 8.041 1.00 94.38 112 ASN A O 1
ATOM 892 N N . VAL A 1 113 ? -15.804 -5.606 8.930 1.00 96.31 113 VAL A N 1
ATOM 893 C CA . VAL A 1 113 ? -14.987 -6.014 7.779 1.00 96.31 113 VAL A CA 1
ATOM 894 C C . VAL A 1 113 ? -14.675 -7.513 7.722 1.00 96.31 113 VAL A C 1
ATOM 896 O O . VAL A 1 113 ? -14.075 -7.975 6.756 1.00 96.31 113 VAL A O 1
ATOM 899 N N . SER A 1 114 ? -15.095 -8.308 8.714 1.00 90.25 114 SER A N 1
ATOM 900 C CA . SER A 1 114 ? -14.770 -9.749 8.782 1.00 90.25 114 SER A CA 1
ATOM 901 C C . SER A 1 114 ? -15.326 -10.574 7.612 1.00 90.25 114 SER A C 1
ATOM 903 O O . SER A 1 114 ? -14.788 -11.630 7.287 1.00 90.25 114 SER A O 1
ATOM 905 N N . SER A 1 115 ? -16.388 -10.085 6.964 1.00 92.06 115 SER A N 1
ATOM 906 C CA . SER A 1 115 ? -17.014 -10.724 5.798 1.00 92.06 115 SER A CA 1
ATOM 907 C C . SER A 1 115 ? -16.435 -10.266 4.455 1.00 92.06 115 SER A C 1
ATOM 909 O O . SER A 1 115 ? -16.836 -10.775 3.407 1.00 92.06 115 SER A O 1
ATOM 911 N N . TYR A 1 116 ? -15.510 -9.302 4.461 1.00 97.00 116 TYR A N 1
ATOM 912 C CA . TYR A 1 116 ? -14.953 -8.757 3.230 1.00 97.00 116 TYR A CA 1
ATOM 913 C C . TYR A 1 116 ? -14.069 -9.775 2.517 1.00 97.00 116 TYR A C 1
ATOM 915 O O . TYR A 1 116 ? -13.362 -10.582 3.123 1.00 97.00 116 TYR A O 1
ATOM 923 N N . ILE A 1 117 ? -14.075 -9.696 1.187 1.00 97.50 117 ILE A N 1
ATOM 924 C CA . ILE A 1 117 ? -13.247 -10.544 0.334 1.00 97.50 117 ILE A CA 1
ATOM 925 C C . ILE A 1 117 ? -11.940 -9.805 0.048 1.00 97.50 117 ILE A C 1
ATOM 927 O O . ILE A 1 117 ? -11.839 -9.038 -0.911 1.00 97.50 117 ILE A O 1
ATOM 931 N N . PHE A 1 118 ? -10.937 -10.048 0.889 1.00 98.50 118 PHE A N 1
ATOM 932 C CA . PHE A 1 118 ? -9.592 -9.499 0.719 1.00 98.50 118 PHE A CA 1
ATOM 933 C C . PHE A 1 118 ? -8.895 -10.147 -0.474 1.00 98.50 118 PHE A C 1
ATOM 935 O O . PHE A 1 118 ? -8.764 -11.372 -0.551 1.00 98.50 118 PHE A O 1
ATOM 942 N N . LYS A 1 119 ? -8.442 -9.315 -1.410 1.00 98.69 119 LYS A N 1
ATOM 943 C 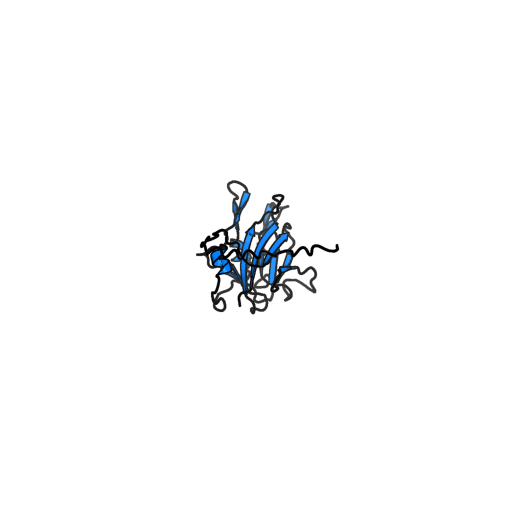CA . LYS A 1 119 ? -7.652 -9.742 -2.557 1.00 98.69 119 LYS A CA 1
ATOM 944 C C . LYS A 1 119 ? -6.210 -9.933 -2.125 1.00 98.69 119 LYS A C 1
ATOM 946 O O . LYS A 1 119 ? -5.606 -9.033 -1.539 1.00 98.69 119 LYS A O 1
ATOM 951 N N . GLN A 1 120 ? -5.696 -11.121 -2.410 1.00 98.75 120 GLN A N 1
ATOM 952 C CA . GLN A 1 120 ? -4.279 -11.423 -2.305 1.00 98.75 120 GLN A CA 1
ATOM 953 C C . GLN A 1 120 ? -3.521 -10.797 -3.473 1.00 98.75 120 GLN A C 1
ATOM 955 O O . GLN A 1 120 ? -4.121 -10.356 -4.459 1.00 98.75 120 GLN A O 1
ATOM 960 N N . ASP A 1 121 ? -2.205 -10.777 -3.346 1.00 98.81 121 ASP A N 1
ATOM 961 C CA . ASP A 1 121 ? -1.324 -10.297 -4.394 1.00 98.81 121 ASP A CA 1
ATOM 962 C C . ASP A 1 121 ? -1.387 -11.175 -5.647 1.00 98.81 121 ASP A C 1
ATOM 964 O O . ASP A 1 121 ? -1.697 -12.369 -5.593 1.00 98.81 121 ASP A O 1
ATOM 968 N N . THR A 1 122 ? -1.079 -10.566 -6.788 1.00 98.69 122 THR A N 1
ATOM 969 C CA . THR A 1 122 ? -0.997 -11.213 -8.098 1.00 98.69 122 THR A CA 1
ATOM 970 C C . THR A 1 122 ? 0.214 -10.692 -8.861 1.00 98.69 122 THR A C 1
ATOM 972 O O . THR A 1 122 ? 0.799 -9.669 -8.506 1.00 98.69 122 THR A O 1
ATOM 975 N N . LEU A 1 123 ? 0.569 -11.377 -9.946 1.00 98.25 123 LEU A N 1
ATOM 976 C CA . LEU A 1 123 ? 1.576 -10.893 -10.884 1.00 98.25 123 LEU A CA 1
ATOM 977 C C . LEU A 1 123 ? 0.973 -9.817 -11.798 1.00 98.25 123 LEU A C 1
ATOM 979 O O . LEU A 1 123 ? -0.161 -9.956 -12.260 1.00 98.25 123 LEU A O 1
ATOM 983 N N . VAL A 1 124 ? 1.725 -8.742 -12.033 1.00 96.25 124 VAL A N 1
ATOM 984 C CA . VAL A 1 124 ? 1.380 -7.644 -12.947 1.00 96.25 124 VAL A CA 1
ATOM 985 C C . VAL A 1 124 ? 2.610 -7.224 -13.748 1.00 96.25 124 VAL A C 1
ATOM 987 O O . VAL A 1 124 ? 3.730 -7.313 -13.252 1.00 96.25 124 VAL A O 1
ATOM 990 N N . GLU A 1 125 ? 2.417 -6.705 -14.959 1.00 95.88 125 GLU A N 1
ATOM 991 C CA . GLU A 1 125 ? 3.502 -6.268 -15.855 1.00 95.88 125 GLU A CA 1
ATOM 992 C C . GLU A 1 125 ? 3.743 -4.748 -15.800 1.00 95.88 125 GLU A C 1
ATOM 994 O O . GLU A 1 125 ? 3.902 -4.092 -16.826 1.00 95.88 125 GLU A O 1
ATOM 999 N N . THR A 1 126 ? 3.714 -4.149 -14.606 1.00 94.31 126 THR A N 1
ATOM 1000 C CA . THR A 1 126 ? 3.802 -2.684 -14.422 1.00 94.31 126 THR A CA 1
ATOM 1001 C C . THR A 1 126 ? 5.127 -2.211 -13.817 1.00 94.31 126 THR A C 1
ATOM 1003 O O . THR A 1 126 ? 5.305 -1.013 -13.592 1.00 94.31 126 THR A O 1
ATOM 1006 N N . PHE A 1 127 ? 6.094 -3.109 -13.606 1.00 95.62 127 PHE A N 1
ATOM 1007 C CA . PHE A 1 127 ? 7.373 -2.771 -12.979 1.00 95.62 127 PHE A CA 1
ATOM 1008 C C . PHE A 1 127 ? 8.328 -2.141 -13.987 1.00 95.62 127 PHE A C 1
ATOM 1010 O O . PHE A 1 127 ? 8.827 -2.804 -14.892 1.00 95.62 127 PHE A O 1
ATOM 1017 N N . TYR A 1 128 ? 8.597 -0.848 -13.833 1.00 94.25 128 TYR A N 1
ATOM 1018 C CA . TYR A 1 128 ? 9.434 -0.102 -14.767 1.00 94.25 128 TYR A CA 1
ATOM 1019 C C . TYR A 1 128 ? 10.933 -0.247 -14.478 1.00 94.25 128 TYR A C 1
ATOM 1021 O O . TYR A 1 128 ? 11.396 0.001 -13.362 1.00 94.25 128 TYR A O 1
ATOM 1029 N N . ASN A 1 129 ? 11.713 -0.564 -15.511 1.00 93.12 129 ASN A N 1
ATOM 1030 C CA . ASN A 1 129 ? 13.168 -0.621 -15.451 1.00 93.12 129 ASN A CA 1
ATOM 1031 C C . ASN A 1 129 ? 13.798 0.665 -16.015 1.00 93.12 129 ASN A C 1
ATOM 1033 O O . ASN A 1 129 ? 13.619 0.997 -17.185 1.00 93.12 129 ASN A O 1
ATOM 1037 N N . LEU A 1 130 ? 14.593 1.366 -15.199 1.00 90.81 130 LEU A N 1
ATOM 1038 C CA . LEU A 1 130 ? 15.243 2.627 -15.587 1.00 90.81 130 LEU A CA 1
ATOM 1039 C C . LEU A 1 130 ? 16.332 2.487 -16.659 1.00 90.81 130 LEU A C 1
ATOM 1041 O O . LEU A 1 130 ? 16.657 3.472 -17.312 1.00 90.81 130 LEU A O 1
ATOM 1045 N N . THR A 1 131 ? 16.940 1.310 -16.801 1.00 93.00 131 THR A N 1
ATOM 1046 C CA . THR A 1 131 ? 18.043 1.073 -17.741 1.00 93.00 131 THR A CA 1
ATOM 1047 C C . THR A 1 131 ? 17.525 0.681 -19.115 1.00 93.00 131 THR A C 1
ATOM 1049 O O . THR A 1 131 ? 18.011 1.184 -20.123 1.00 93.00 131 THR A O 1
ATOM 1052 N N . THR A 1 132 ? 16.552 -0.228 -19.167 1.00 94.88 132 THR A N 1
ATOM 1053 C CA . THR A 1 132 ? 15.990 -0.720 -20.432 1.00 94.88 132 THR A CA 1
ATOM 1054 C C . THR A 1 132 ? 14.785 0.088 -20.894 1.00 94.88 132 THR A C 1
ATOM 1056 O O . THR A 1 132 ? 14.400 -0.031 -22.053 1.00 94.88 132 THR A O 1
ATOM 1059 N N . HIS A 1 133 ? 14.190 0.899 -20.012 1.00 92.00 133 HIS A N 1
ATOM 1060 C CA . HIS A 1 133 ? 12.935 1.615 -20.251 1.00 92.00 133 HIS A CA 1
ATOM 1061 C C . HIS A 1 133 ? 11.776 0.685 -20.644 1.00 92.00 133 HIS A C 1
ATOM 1063 O O . HIS A 1 133 ? 10.876 1.066 -21.389 1.00 92.00 133 HIS A O 1
ATOM 1069 N N . THR A 1 134 ? 11.798 -0.547 -20.133 1.00 95.31 134 THR A N 1
ATOM 1070 C CA . THR A 1 134 ? 10.753 -1.552 -20.346 1.00 95.31 134 THR A CA 1
ATOM 1071 C C . THR A 1 134 ? 10.007 -1.836 -19.054 1.00 95.31 134 THR A C 1
ATOM 1073 O O . THR A 1 134 ? 10.545 -1.653 -17.959 1.00 95.31 134 THR A O 1
ATOM 1076 N N . PHE A 1 135 ? 8.783 -2.334 -19.194 1.00 94.81 135 PHE A N 1
ATOM 1077 C CA . PHE A 1 135 ? 8.040 -2.913 -18.086 1.00 94.81 135 PHE A CA 1
ATOM 1078 C C . PHE A 1 135 ? 8.345 -4.406 -17.961 1.00 94.81 135 PHE A C 1
ATOM 1080 O O . PHE A 1 135 ? 8.614 -5.077 -18.959 1.00 94.81 135 PHE A O 1
ATOM 1087 N N . SER A 1 136 ? 8.335 -4.906 -16.733 1.00 96.38 136 SER A N 1
ATOM 1088 C CA . SER A 1 136 ? 8.501 -6.318 -16.408 1.00 96.38 136 SER A CA 1
ATOM 1089 C C . SER A 1 136 ? 7.424 -6.785 -15.438 1.00 96.38 136 SER A C 1
ATOM 1091 O O . SER A 1 136 ? 6.716 -5.983 -14.822 1.00 96.38 136 SER A O 1
ATOM 1093 N N . GLU A 1 137 ? 7.332 -8.101 -15.288 1.00 97.19 137 GLU A N 1
ATOM 1094 C CA . GLU A 1 137 ? 6.476 -8.725 -14.291 1.00 97.19 137 GLU A CA 1
ATOM 1095 C C . GLU A 1 137 ? 7.000 -8.479 -12.866 1.00 97.19 137 GLU A C 1
ATOM 1097 O O . GLU A 1 137 ? 8.209 -8.460 -12.619 1.00 97.19 137 GLU A O 1
ATOM 1102 N N . GLY A 1 138 ? 6.078 -8.322 -11.922 1.00 96.94 138 GLY A N 1
ATOM 1103 C CA . GLY A 1 138 ? 6.343 -8.399 -10.493 1.00 96.94 138 GLY A CA 1
ATOM 1104 C C . GLY A 1 138 ? 5.064 -8.650 -9.697 1.00 96.94 138 GLY A C 1
ATOM 1105 O O . GLY A 1 138 ? 3.954 -8.512 -10.211 1.00 96.94 138 GLY A O 1
ATOM 1106 N N . SER A 1 139 ? 5.222 -9.045 -8.434 1.00 98.06 139 SER A N 1
ATOM 1107 C CA . SER A 1 139 ? 4.101 -9.341 -7.536 1.00 98.06 139 SER A CA 1
ATOM 1108 C C . SER A 1 139 ? 3.700 -8.109 -6.726 1.00 98.06 139 SER A C 1
ATOM 1110 O O . SER A 1 139 ? 4.546 -7.484 -6.081 1.00 98.06 139 SER A O 1
ATOM 1112 N N . THR A 1 140 ? 2.413 -7.769 -6.752 1.00 98.19 140 THR A N 1
ATOM 1113 C CA . THR A 1 140 ? 1.827 -6.642 -6.012 1.00 98.19 140 THR A CA 1
ATOM 1114 C C . THR A 1 140 ? 0.366 -6.920 -5.665 1.00 98.19 140 THR A C 1
ATOM 1116 O O . THR A 1 140 ? -0.230 -7.872 -6.177 1.00 98.19 140 THR A O 1
ATOM 1119 N N . ASN A 1 141 ? -0.243 -6.090 -4.820 1.00 98.62 141 ASN A N 1
ATOM 1120 C CA . ASN A 1 141 ? -1.665 -6.203 -4.543 1.00 98.62 141 ASN A CA 1
ATOM 1121 C C . ASN A 1 141 ? -2.491 -5.429 -5.588 1.00 98.62 141 ASN A C 1
ATOM 1123 O O . ASN A 1 141 ? -2.466 -4.197 -5.578 1.00 98.62 141 ASN A O 1
ATOM 1127 N N . PRO A 1 142 ? -3.284 -6.094 -6.451 1.00 97.56 142 PRO A N 1
ATOM 1128 C CA . PRO A 1 142 ? -3.990 -5.418 -7.543 1.00 97.56 142 PRO A CA 1
ATOM 1129 C C . PRO A 1 142 ? -5.039 -4.410 -7.055 1.00 97.56 142 PRO A C 1
ATOM 1131 O O . PRO A 1 142 ? -5.384 -3.483 -7.782 1.00 97.56 142 PRO A O 1
ATOM 1134 N N . VAL A 1 143 ? -5.549 -4.570 -5.828 1.00 98.00 143 VAL A N 1
ATOM 1135 C CA . VAL A 1 143 ? -6.438 -3.580 -5.215 1.00 98.00 143 VAL A CA 1
ATOM 1136 C C . VAL A 1 143 ? -5.647 -2.341 -4.814 1.00 98.00 143 VAL A C 1
ATOM 1138 O O . VAL A 1 143 ? -6.054 -1.231 -5.153 1.00 98.00 143 VAL A O 1
ATOM 1141 N N . LEU A 1 144 ? -4.513 -2.514 -4.133 1.00 98.50 144 LEU A N 1
ATOM 1142 C CA . LEU A 1 144 ? -3.717 -1.377 -3.680 1.00 98.50 144 LEU A CA 1
ATOM 1143 C C . LEU A 1 144 ? -3.091 -0.614 -4.843 1.00 98.50 144 LEU A C 1
ATOM 1145 O O . LEU A 1 144 ? -3.023 0.596 -4.731 1.00 98.50 144 LEU A O 1
ATOM 1149 N N . GLU A 1 145 ? -2.752 -1.244 -5.976 1.00 97.06 145 GLU A N 1
ATOM 1150 C CA . GLU A 1 145 ? -2.267 -0.550 -7.192 1.00 97.06 145 GLU A CA 1
ATOM 1151 C C . GLU A 1 145 ? -3.202 0.569 -7.680 1.00 97.06 145 GLU A C 1
ATOM 1153 O O . GLU A 1 145 ? -2.769 1.488 -8.367 1.00 97.06 145 GLU A O 1
ATOM 1158 N N . THR A 1 146 ? -4.483 0.533 -7.304 1.00 97.00 146 THR A N 1
ATOM 1159 C CA . THR A 1 146 ? -5.455 1.572 -7.670 1.00 97.00 146 THR A CA 1
ATOM 1160 C C . THR A 1 146 ? -5.334 2.852 -6.840 1.00 97.00 146 THR A C 1
ATOM 1162 O O . THR A 1 146 ? -6.087 3.795 -7.076 1.00 97.00 146 THR A O 1
ATOM 1165 N N . TRP A 1 147 ? -4.414 2.913 -5.867 1.00 97.62 147 TRP A N 1
ATOM 1166 C CA . TRP A 1 147 ? -4.270 4.067 -4.976 1.00 97.62 147 TRP A CA 1
ATOM 1167 C C . TRP A 1 147 ? -3.918 5.352 -5.727 1.00 97.62 147 TRP A C 1
ATOM 1169 O O . TRP A 1 147 ? -4.334 6.432 -5.297 1.00 97.62 147 TRP A O 1
ATOM 1179 N N . ALA A 1 148 ? -3.225 5.246 -6.860 1.00 95.81 148 ALA A N 1
ATOM 1180 C CA . ALA A 1 148 ? -2.910 6.376 -7.712 1.00 95.81 148 ALA A CA 1
ATOM 1181 C C . ALA A 1 148 ? -2.604 5.962 -9.157 1.00 95.81 148 ALA A C 1
ATOM 1183 O O . ALA A 1 148 ? -2.244 4.822 -9.437 1.00 95.81 148 ALA A O 1
ATOM 1184 N N . VAL A 1 149 ? -2.698 6.923 -10.076 1.00 94.31 149 VAL A N 1
ATOM 1185 C CA . VAL A 1 149 ? -2.340 6.753 -11.492 1.00 94.31 149 VAL A CA 1
ATOM 1186 C C . VAL A 1 149 ? -1.409 7.882 -11.915 1.00 94.31 149 VAL A C 1
ATOM 1188 O O . VAL A 1 149 ? -1.650 9.042 -11.593 1.00 94.31 149 VAL A O 1
ATOM 1191 N N . ILE A 1 150 ? -0.343 7.563 -12.647 1.00 91.50 150 ILE A N 1
ATOM 1192 C CA . ILE A 1 150 ? 0.534 8.580 -13.239 1.00 91.50 150 ILE A CA 1
ATOM 1193 C C . ILE A 1 150 ? -0.149 9.150 -14.483 1.00 91.50 150 ILE A C 1
ATOM 1195 O O . ILE A 1 150 ? -0.528 8.395 -15.378 1.00 91.50 150 ILE A O 1
ATOM 1199 N N . ASP A 1 151 ? -0.270 10.473 -14.570 1.00 91.19 151 ASP A N 1
ATOM 1200 C CA . ASP A 1 151 ? -0.695 11.150 -15.794 1.00 91.19 151 ASP A CA 1
ATOM 1201 C C . ASP A 1 151 ? 0.429 11.121 -16.835 1.00 91.19 151 ASP A C 1
ATOM 1203 O O . ASP A 1 151 ? 1.247 12.033 -16.936 1.00 91.19 151 ASP A O 1
ATOM 1207 N N . THR A 1 152 ? 0.473 10.059 -17.630 1.00 87.44 152 THR A N 1
ATOM 1208 C CA . THR A 1 152 ? 1.483 9.889 -18.679 1.00 87.44 152 THR A CA 1
ATOM 1209 C C . THR A 1 152 ? 1.206 10.707 -19.942 1.00 87.44 152 THR A C 1
ATOM 1211 O O . THR A 1 152 ? 1.971 10.594 -20.898 1.00 87.44 152 THR A O 1
ATOM 1214 N N . LEU A 1 153 ? 0.104 11.464 -19.997 1.00 90.44 153 LEU A N 1
ATOM 1215 C CA . LEU A 1 153 ? -0.327 12.199 -21.190 1.00 90.44 153 LEU A CA 1
ATOM 1216 C C . LEU A 1 153 ? -0.068 13.701 -21.085 1.00 90.44 153 LEU A C 1
ATOM 1218 O O . LEU A 1 153 ? 0.129 14.343 -22.115 1.00 90.44 153 LEU A O 1
ATOM 1222 N N . ASN A 1 154 ? -0.058 14.254 -19.870 1.00 90.88 154 ASN A N 1
ATOM 1223 C CA . ASN A 1 154 ? 0.115 15.686 -19.659 1.00 90.88 154 ASN A CA 1
ATOM 1224 C C . ASN A 1 154 ? 1.403 15.996 -18.889 1.00 90.88 154 ASN A C 1
ATOM 1226 O O . ASN A 1 154 ? 2.430 16.318 -19.482 1.00 90.88 154 ASN A O 1
ATOM 1230 N N . ASN A 1 155 ? 1.352 15.941 -17.559 1.00 88.25 155 ASN A N 1
ATOM 1231 C CA . ASN A 1 155 ? 2.367 16.530 -16.685 1.00 88.25 155 ASN A CA 1
ATOM 1232 C C . ASN A 1 155 ? 3.240 15.496 -15.951 1.00 88.25 155 ASN A C 1
ATOM 1234 O O . ASN A 1 155 ? 4.113 15.897 -15.184 1.00 88.25 155 ASN A O 1
ATOM 1238 N N . TYR A 1 156 ? 3.023 14.193 -16.171 1.00 87.88 156 TYR A N 1
ATOM 1239 C CA . TYR A 1 156 ? 3.742 13.103 -15.498 1.00 87.88 156 TYR A CA 1
ATOM 1240 C C . TYR A 1 156 ? 3.661 13.171 -13.965 1.00 87.88 156 TYR A C 1
ATOM 1242 O O . TYR A 1 156 ? 4.547 12.677 -13.262 1.00 87.88 156 TYR A O 1
ATOM 1250 N N . THR A 1 157 ? 2.582 13.760 -13.436 1.00 92.12 157 THR A N 1
ATOM 1251 C CA . THR A 1 157 ? 2.303 13.776 -11.997 1.00 92.12 157 THR A CA 1
ATOM 1252 C C . THR A 1 157 ? 1.415 12.613 -11.589 1.00 92.12 157 THR A C 1
ATOM 1254 O O . THR A 1 157 ? 0.617 12.106 -12.377 1.00 92.12 157 THR A O 1
ATOM 1257 N N . MET A 1 158 ? 1.538 12.196 -10.335 1.00 94.38 158 MET A N 1
ATOM 1258 C CA . MET A 1 158 ? 0.695 11.160 -9.759 1.00 94.38 158 MET A CA 1
ATOM 1259 C C . MET A 1 158 ? -0.650 11.737 -9.293 1.00 94.38 158 MET A C 1
ATOM 1261 O O . MET A 1 158 ? -0.688 12.646 -8.470 1.00 94.38 158 MET A O 1
ATOM 1265 N N . ASN A 1 159 ? -1.747 11.182 -9.807 1.00 95.56 159 ASN A N 1
ATOM 1266 C CA . ASN A 1 159 ? -3.115 11.494 -9.407 1.00 95.56 159 ASN A CA 1
ATOM 1267 C C . ASN A 1 159 ? -3.578 10.496 -8.344 1.00 95.56 159 ASN A C 1
ATOM 1269 O O . ASN A 1 159 ? -3.744 9.310 -8.636 1.00 95.56 159 ASN A O 1
ATOM 1273 N N . ILE A 1 160 ? -3.787 10.980 -7.122 1.00 96.81 160 ILE A N 1
ATOM 1274 C CA . ILE A 1 160 ? -4.193 10.160 -5.978 1.00 96.81 160 ILE A CA 1
ATOM 1275 C C . ILE A 1 160 ? -5.700 9.894 -6.012 1.00 96.81 160 ILE A C 1
ATOM 1277 O O . ILE A 1 160 ? -6.501 10.816 -6.150 1.00 96.81 160 ILE A O 1
ATOM 1281 N N . SER A 1 161 ? -6.091 8.630 -5.852 1.00 96.56 161 SER A N 1
ATOM 1282 C CA . SER A 1 161 ? -7.498 8.201 -5.885 1.00 96.56 161 SER A CA 1
ATOM 1283 C C . SER A 1 161 ? -8.263 8.492 -4.592 1.00 96.56 161 SER A C 1
ATOM 1285 O O . SER A 1 161 ? -9.480 8.649 -4.621 1.00 96.56 161 SER A O 1
ATOM 1287 N N . ASN A 1 162 ? -7.561 8.546 -3.453 1.00 97.44 162 ASN A N 1
ATOM 1288 C CA . ASN A 1 162 ? -8.152 8.527 -2.111 1.00 97.44 162 ASN A CA 1
ATOM 1289 C C . ASN A 1 162 ? -9.078 7.323 -1.870 1.00 97.44 162 ASN A C 1
ATOM 1291 O O . ASN A 1 162 ? -10.010 7.415 -1.080 1.00 97.44 162 ASN A O 1
ATOM 1295 N N . ASN A 1 163 ? -8.854 6.196 -2.544 1.00 97.38 163 ASN A N 1
ATOM 1296 C CA . ASN A 1 163 ? -9.695 5.009 -2.410 1.00 97.38 163 ASN A CA 1
ATOM 1297 C C . ASN A 1 163 ? -9.810 4.520 -0.958 1.00 97.38 163 ASN A C 1
ATOM 1299 O O . ASN A 1 163 ? -8.841 4.526 -0.193 1.00 97.38 163 ASN A O 1
ATOM 1303 N N . LYS A 1 164 ? -11.013 4.056 -0.596 1.00 97.81 164 LYS A N 1
ATOM 1304 C CA . LYS A 1 164 ? -11.329 3.526 0.732 1.00 97.81 164 LYS A CA 1
ATOM 1305 C C . LYS A 1 164 ? -10.765 2.109 0.917 1.00 97.81 164 LYS A C 1
ATOM 1307 O O . LYS A 1 164 ? -11.491 1.125 0.755 1.00 97.81 164 LYS A O 1
ATOM 1312 N N . PHE A 1 165 ? -9.472 1.993 1.229 1.00 98.56 165 PHE A N 1
ATOM 1313 C CA . PHE A 1 165 ? -8.838 0.690 1.450 1.00 98.56 165 PHE A CA 1
ATOM 1314 C C . PHE A 1 165 ? -8.977 0.179 2.882 1.00 98.56 165 PHE A C 1
ATOM 1316 O O . PHE A 1 165 ? -8.852 0.929 3.855 1.00 98.56 165 PHE A O 1
ATOM 1323 N N . ILE A 1 166 ? -9.142 -1.139 2.980 1.00 98.50 166 ILE A N 1
ATOM 1324 C CA . ILE A 1 166 ? -8.992 -1.920 4.205 1.00 98.50 166 ILE A CA 1
ATOM 1325 C C . ILE A 1 166 ? -7.908 -2.967 3.963 1.00 98.50 166 ILE A C 1
ATOM 1327 O O . ILE A 1 166 ? -7.970 -3.702 2.977 1.00 98.50 166 ILE A O 1
ATOM 1331 N N . VAL A 1 167 ? -6.932 -3.065 4.861 1.00 98.62 167 VAL A N 1
ATOM 1332 C CA . VAL A 1 167 ? -5.839 -4.045 4.774 1.00 98.62 167 VAL A CA 1
ATOM 1333 C C . VAL A 1 167 ? -5.974 -5.072 5.889 1.00 98.62 167 VAL A C 1
ATOM 1335 O O . VAL A 1 167 ? -6.187 -4.708 7.043 1.00 98.62 167 VAL A O 1
ATOM 1338 N N . ARG A 1 168 ? -5.832 -6.356 5.547 1.00 98.44 168 ARG A N 1
ATOM 1339 C CA . ARG A 1 168 ? -5.744 -7.479 6.488 1.00 98.44 168 ARG A CA 1
ATOM 1340 C C . ARG A 1 168 ? -4.284 -7.891 6.671 1.00 98.44 168 ARG A C 1
ATOM 1342 O O . ARG A 1 168 ? -3.551 -8.002 5.689 1.00 98.44 168 ARG A O 1
ATOM 1349 N N . THR A 1 169 ? -3.869 -8.151 7.909 1.00 98.19 169 THR A N 1
ATOM 1350 C CA . THR A 1 169 ? -2.494 -8.567 8.242 1.00 98.19 169 THR A CA 1
ATOM 1351 C C . THR A 1 169 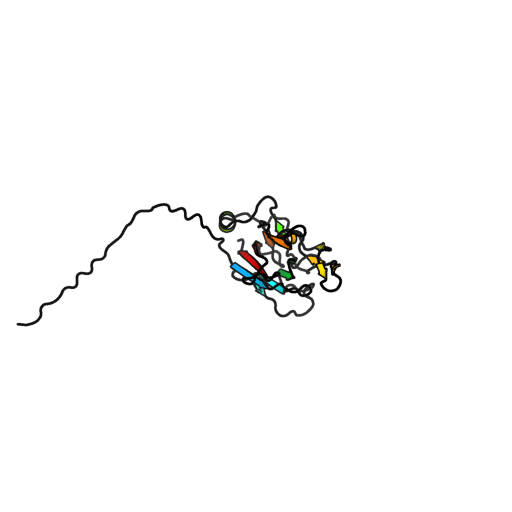? -2.185 -10.002 7.823 1.00 98.19 169 THR A C 1
ATOM 1353 O O . THR A 1 169 ? -3.080 -10.806 7.562 1.00 98.19 169 THR A O 1
ATOM 1356 N N . ARG A 1 170 ? -0.895 -10.363 7.806 1.00 98.12 170 ARG A N 1
ATOM 1357 C CA . ARG A 1 170 ? -0.403 -11.677 7.349 1.00 98.12 170 ARG A CA 1
ATOM 1358 C C . ARG A 1 170 ? -0.986 -12.890 8.076 1.00 98.12 170 ARG A C 1
ATOM 1360 O O . ARG A 1 170 ? -1.010 -13.975 7.516 1.00 98.12 170 ARG A O 1
ATOM 1367 N N . ASN A 1 171 ? -1.402 -12.746 9.331 1.00 96.88 171 ASN A N 1
ATOM 1368 C CA . ASN A 1 171 ? -2.022 -13.827 10.102 1.00 96.88 171 ASN A CA 1
ATOM 1369 C C . ASN A 1 171 ? -3.529 -13.938 9.827 1.00 96.88 171 ASN A C 1
ATOM 1371 O O . ASN A 1 171 ? -4.130 -14.950 10.162 1.00 96.88 171 ASN A O 1
ATOM 1375 N N . GLY A 1 172 ? -4.132 -12.938 9.178 1.00 96.19 172 GLY A N 1
ATOM 1376 C CA . GLY A 1 172 ? -5.567 -12.881 8.920 1.00 96.19 172 GLY A CA 1
ATOM 1377 C C . GLY A 1 172 ? -6.402 -12.366 10.096 1.00 96.19 172 GLY A C 1
ATOM 1378 O O . GLY A 1 172 ? -7.623 -12.451 10.031 1.00 96.19 172 GLY A O 1
ATOM 1379 N N . GLU A 1 173 ? -5.771 -11.856 11.159 1.00 94.94 173 GLU A N 1
ATOM 1380 C CA . GLU A 1 173 ? -6.447 -11.581 12.437 1.00 94.94 173 GLU A CA 1
ATOM 1381 C C . GLU A 1 173 ? -6.750 -10.099 12.677 1.00 94.94 173 GLU A C 1
ATOM 1383 O O . GLU A 1 173 ? -7.709 -9.789 13.378 1.00 94.94 173 GLU A O 1
ATOM 1388 N N . LYS A 1 174 ? -5.950 -9.182 12.116 1.00 96.94 174 LYS A N 1
ATOM 1389 C CA . LYS A 1 174 ? -6.129 -7.734 12.284 1.00 96.94 174 LYS A CA 1
ATOM 1390 C C . LYS A 1 174 ? -6.453 -7.055 10.960 1.00 96.94 174 LYS A C 1
ATOM 1392 O O . LYS A 1 174 ? -5.989 -7.472 9.894 1.00 96.94 174 LYS A O 1
ATOM 1397 N N . TYR A 1 175 ? -7.213 -5.971 11.065 1.00 97.88 175 TYR A N 1
ATOM 1398 C CA . TYR A 1 175 ? -7.657 -5.152 9.946 1.00 97.88 175 TYR A CA 1
ATOM 1399 C C . TYR A 1 175 ? -7.346 -3.686 10.219 1.00 97.88 175 TYR A C 1
ATOM 1401 O O . TYR A 1 175 ? -7.445 -3.228 11.357 1.00 97.88 175 TYR A O 1
ATOM 1409 N N . TYR A 1 176 ? -6.996 -2.950 9.172 1.00 98.31 176 TYR A N 1
ATOM 1410 C CA . TYR A 1 176 ? -6.650 -1.538 9.266 1.00 98.31 176 TYR A CA 1
ATOM 1411 C C . TYR A 1 176 ? -7.375 -0.744 8.187 1.00 98.31 176 TYR A C 1
ATOM 1413 O O . TYR A 1 176 ? -7.366 -1.136 7.016 1.00 98.31 176 TYR A O 1
ATOM 1421 N N . LYS A 1 177 ? -7.959 0.396 8.571 1.00 98.12 177 LYS A N 1
ATOM 1422 C CA . LYS A 1 177 ? -8.262 1.470 7.617 1.00 98.12 177 LYS A CA 1
ATOM 1423 C C . LYS A 1 177 ? -6.928 1.914 7.038 1.00 98.12 177 LYS A C 1
ATOM 1425 O O . LYS A 1 177 ? -5.977 2.100 7.795 1.00 98.12 177 LYS A O 1
ATOM 1430 N N . PHE A 1 178 ? -6.849 2.068 5.726 1.00 98.50 178 PHE A N 1
ATOM 1431 C CA . PHE A 1 178 ? -5.604 2.411 5.055 1.00 98.50 178 PHE A CA 1
ATOM 1432 C C . PHE A 1 178 ? -5.885 3.471 3.996 1.00 98.50 178 PHE A C 1
ATOM 1434 O O . PHE A 1 178 ? -6.680 3.251 3.083 1.00 98.50 178 PHE A O 1
ATOM 1441 N N . TRP A 1 179 ? -5.275 4.643 4.138 1.00 98.44 179 TRP A N 1
ATOM 1442 C CA . TRP A 1 179 ? -5.472 5.762 3.227 1.00 98.44 179 TRP A CA 1
ATOM 1443 C C . TRP A 1 179 ? -4.123 6.304 2.780 1.00 98.44 179 TRP A C 1
ATOM 1445 O O . TRP A 1 179 ? -3.405 6.927 3.553 1.00 98.44 179 TRP A O 1
ATOM 1455 N N . VAL A 1 180 ? -3.795 6.076 1.511 1.00 98.38 180 VAL A N 1
ATOM 1456 C CA . VAL A 1 180 ? -2.622 6.669 0.866 1.00 98.38 180 VAL A CA 1
ATOM 1457 C C . VAL A 1 180 ? -3.030 7.987 0.217 1.00 98.38 180 VAL A C 1
ATOM 1459 O O . VAL A 1 180 ? -3.981 8.003 -0.568 1.00 98.38 180 VAL A O 1
ATOM 1462 N N . TYR A 1 181 ? -2.342 9.076 0.556 1.00 97.19 181 TYR A N 1
ATOM 1463 C CA . TYR A 1 181 ? -2.755 10.429 0.168 1.00 97.19 181 TYR A CA 1
ATOM 1464 C C . TYR A 1 181 ? -1.664 11.263 -0.516 1.00 97.19 181 TYR A C 1
ATOM 1466 O O . TYR A 1 181 ? -1.981 12.326 -1.044 1.00 97.19 181 TYR A O 1
ATOM 1474 N N . ASP A 1 182 ? -0.410 10.799 -0.560 1.00 97.75 182 ASP A N 1
ATOM 1475 C CA . ASP A 1 182 ? 0.666 11.489 -1.286 1.00 97.75 182 ASP A CA 1
ATOM 1476 C C . ASP A 1 182 ? 1.744 10.517 -1.802 1.00 97.75 182 ASP A C 1
ATOM 1478 O O . ASP A 1 182 ? 1.877 9.392 -1.315 1.00 97.75 182 ASP A O 1
ATOM 1482 N N . TYR A 1 183 ? 2.516 10.966 -2.790 1.00 97.81 183 TYR A N 1
ATOM 1483 C CA . TYR A 1 183 ? 3.635 10.260 -3.425 1.00 97.81 183 TYR A CA 1
ATOM 1484 C C . TYR A 1 183 ? 4.943 11.068 -3.469 1.00 97.81 183 TYR A C 1
ATOM 1486 O O . TYR A 1 183 ? 6.007 10.544 -3.848 1.00 97.81 183 TYR A O 1
ATOM 1494 N N . TYR A 1 184 ? 4.872 12.351 -3.129 1.00 97.38 184 TYR A N 1
ATOM 1495 C CA . TYR A 1 184 ? 6.002 13.262 -3.155 1.00 97.38 184 TYR A CA 1
ATOM 1496 C C . TYR A 1 184 ? 6.361 13.678 -1.728 1.00 97.38 184 TYR A C 1
ATOM 1498 O O . TYR A 1 184 ? 5.513 13.757 -0.848 1.00 97.38 184 TYR A O 1
ATOM 1506 N N . ASN A 1 185 ? 7.646 13.922 -1.475 1.00 95.56 185 ASN A N 1
ATOM 1507 C CA . ASN A 1 185 ? 8.069 14.558 -0.227 1.00 95.56 185 ASN A CA 1
ATOM 1508 C C . ASN A 1 185 ? 8.045 16.091 -0.359 1.00 95.56 185 ASN A C 1
ATOM 1510 O O . ASN A 1 185 ? 7.776 16.636 -1.429 1.00 95.56 185 ASN A O 1
ATOM 1514 N N . GLU A 1 186 ? 8.430 16.786 0.712 1.00 94.75 186 GLU A N 1
ATOM 1515 C CA . GLU A 1 186 ? 8.491 18.255 0.784 1.00 94.75 186 GLU A CA 1
ATOM 1516 C C . GLU A 1 186 ? 9.371 18.913 -0.298 1.00 94.75 186 GLU A C 1
ATOM 1518 O O . GLU A 1 186 ? 9.215 20.096 -0.592 1.00 94.75 186 GLU A O 1
ATOM 1523 N N . THR A 1 187 ? 10.298 18.164 -0.910 1.00 95.50 187 THR A N 1
ATOM 1524 C CA . THR A 1 187 ? 11.174 18.641 -1.993 1.00 95.50 187 THR A CA 1
ATOM 1525 C C . THR A 1 187 ? 10.716 18.192 -3.385 1.00 95.50 187 THR A C 1
ATOM 1527 O O . THR A 1 187 ? 11.476 18.302 -4.348 1.00 95.50 187 THR A O 1
ATOM 1530 N N . ASN A 1 188 ? 9.473 17.711 -3.519 1.00 94.19 188 ASN A N 1
ATOM 1531 C CA . ASN A 1 188 ? 8.876 17.169 -4.746 1.00 94.19 188 ASN A CA 1
ATOM 1532 C C . ASN A 1 188 ? 9.598 15.933 -5.320 1.00 94.19 188 ASN A C 1
ATOM 1534 O O . ASN A 1 188 ? 9.486 15.620 -6.509 1.00 94.19 188 ASN A O 1
ATOM 1538 N N . GLN A 1 189 ? 10.327 15.183 -4.494 1.00 95.75 189 GLN A N 1
ATOM 1539 C CA . GLN A 1 189 ? 10.920 13.915 -4.902 1.00 95.75 189 GLN A CA 1
ATOM 1540 C C . GLN A 1 189 ? 9.860 12.805 -4.905 1.00 95.75 189 GLN A C 1
ATOM 1542 O O . GLN A 1 189 ? 9.307 12.453 -3.863 1.00 95.75 189 GLN A O 1
ATOM 1547 N N . SER A 1 190 ? 9.625 12.214 -6.078 1.00 95.94 190 SER A N 1
ATOM 1548 C CA . SER A 1 190 ? 8.717 11.070 -6.254 1.00 95.94 190 SER A CA 1
ATOM 1549 C C . SER A 1 190 ? 9.213 9.792 -5.574 1.00 95.94 190 SER A C 1
ATOM 1551 O O . SER A 1 190 ? 10.422 9.548 -5.507 1.00 95.94 190 SER A O 1
ATOM 1553 N N . GLY A 1 191 ? 8.288 8.915 -5.181 1.00 96.50 191 GLY A N 1
ATOM 1554 C CA . GLY A 1 191 ? 8.623 7.664 -4.495 1.00 96.50 191 GLY A CA 1
ATOM 1555 C C . GLY A 1 191 ? 8.624 7.796 -2.976 1.00 96.50 191 GLY A C 1
ATOM 1556 O O . GLY A 1 191 ? 9.205 6.949 -2.308 1.00 96.50 191 GLY A O 1
ATOM 1557 N N . ASN A 1 192 ? 8.019 8.854 -2.435 1.00 98.25 192 ASN A N 1
ATOM 1558 C CA . ASN A 1 192 ? 7.839 9.047 -1.002 1.00 98.25 192 ASN A CA 1
ATOM 1559 C C . ASN A 1 192 ? 6.342 8.983 -0.701 1.00 98.25 192 ASN A C 1
ATOM 1561 O O . ASN A 1 192 ? 5.623 9.943 -0.940 1.00 98.25 192 ASN A O 1
ATOM 1565 N N . ILE A 1 193 ? 5.872 7.830 -0.241 1.00 98.50 193 ILE A N 1
ATOM 1566 C CA . ILE A 1 193 ? 4.447 7.577 -0.032 1.00 98.50 193 ILE A CA 1
ATOM 1567 C C . ILE A 1 193 ? 4.039 8.099 1.343 1.00 98.50 193 ILE A C 1
ATOM 1569 O O . ILE A 1 193 ? 4.607 7.658 2.340 1.00 98.50 193 ILE A O 1
ATOM 1573 N N . SER A 1 194 ? 3.038 8.973 1.396 1.00 98.44 194 SER A N 1
ATOM 1574 C CA . SER A 1 194 ? 2.412 9.399 2.652 1.00 98.44 194 SER A CA 1
ATOM 1575 C C . SER A 1 194 ? 1.071 8.701 2.824 1.00 98.44 194 SER A C 1
ATOM 1577 O O . SER A 1 194 ? 0.261 8.630 1.890 1.00 98.44 194 SER A O 1
ATOM 1579 N N . LEU A 1 195 ? 0.847 8.162 4.016 1.00 98.62 195 LEU A N 1
ATOM 1580 C CA . LEU A 1 195 ? -0.355 7.411 4.339 1.00 98.62 195 LEU A CA 1
ATOM 1581 C C . LEU A 1 195 ? -0.798 7.655 5.775 1.00 98.62 195 LEU A C 1
ATOM 1583 O O . LEU A 1 195 ? 0.006 7.993 6.638 1.00 98.62 195 LEU A O 1
ATOM 1587 N N . ILE A 1 196 ? -2.083 7.428 6.024 1.00 98.62 196 ILE A N 1
ATOM 1588 C CA . ILE A 1 196 ? -2.649 7.321 7.361 1.00 98.62 196 ILE A CA 1
ATOM 1589 C C . ILE A 1 196 ? -3.348 5.973 7.507 1.00 98.62 196 ILE A C 1
ATOM 1591 O O . ILE A 1 196 ? -4.039 5.502 6.596 1.00 98.62 196 ILE A O 1
ATOM 1595 N N . PHE A 1 197 ? -3.157 5.330 8.653 1.00 98.50 197 PHE A N 1
ATOM 1596 C CA . PHE A 1 197 ? -3.799 4.060 8.961 1.00 98.50 197 PHE A CA 1
ATOM 1597 C C . PHE A 1 197 ? -4.283 4.013 10.407 1.00 98.50 197 PHE A C 1
ATOM 1599 O O . PHE A 1 197 ? -3.755 4.696 11.277 1.00 98.50 197 PHE A O 1
ATOM 1606 N N . ASP A 1 198 ? -5.289 3.192 10.681 1.00 97.81 198 ASP A N 1
ATOM 1607 C CA . ASP A 1 198 ? -5.802 3.005 12.039 1.00 97.81 198 ASP A CA 1
ATOM 1608 C C . ASP A 1 198 ? -6.477 1.635 12.166 1.00 97.81 198 ASP A C 1
ATOM 1610 O O . ASP A 1 198 ? -7.047 1.121 11.196 1.00 97.81 198 ASP A O 1
ATOM 1614 N N . SER A 1 199 ? -6.347 1.012 13.337 1.00 96.56 199 SER A N 1
ATOM 1615 C CA . SER A 1 199 ? -6.843 -0.344 13.584 1.00 96.56 199 SER A CA 1
ATOM 1616 C C . SER A 1 199 ? -8.367 -0.384 13.593 1.00 96.56 199 SER A C 1
ATOM 1618 O O . SER A 1 199 ? -9.020 0.516 14.115 1.00 96.56 199 SER A O 1
ATOM 1620 N N . ILE A 1 200 ? -8.935 -1.456 13.049 1.00 95.38 200 ILE A N 1
ATOM 1621 C CA . ILE A 1 200 ? -10.367 -1.745 13.132 1.00 95.38 200 ILE A CA 1
ATOM 1622 C C . ILE A 1 200 ? -10.557 -2.805 14.215 1.00 95.38 200 ILE A C 1
ATOM 1624 O O . ILE A 1 200 ? -9.944 -3.873 14.144 1.00 95.38 200 ILE A O 1
ATOM 1628 N N . ASN A 1 201 ? -11.384 -2.476 15.208 1.00 79.31 201 ASN A N 1
ATOM 1629 C CA . ASN A 1 201 ? -11.754 -3.362 16.315 1.00 79.31 201 ASN A CA 1
ATOM 1630 C C . ASN A 1 201 ? -12.872 -4.332 15.930 1.00 79.31 201 ASN A C 1
ATOM 1632 O O . ASN A 1 201 ? -13.762 -3.924 15.148 1.00 79.31 201 ASN A O 1
#

pLDDT: mean 89.38, std 17.84, range [36.53, 98.94]

Foldseek 3Di:
DDDDDDDDDDDDDPPPDDDDPPPPPPQDADFAKDKDQQLALPDKWFFADDQHDTHTDPDDDDDQQADQPGAWIHHQQFIAGQFDSRHPFPKFKDFPPVDADDRVCNNVPQDDCLPPDGAHKDKDQARADPPVRGTGIDIGHPVSSVQWDQPPPPDRDIGGPNIFMKIAGRHRPWIKGKGWDDQADPVRRGRIIMIGMHTHD

Sequence (201 aa):
MNRTLSILLFFIAMSCSTDENIINSNTTPIGNEEQINATSYSNWKYFRFTDSTLQEIIFFIGDPSDNLSWDIAFQRNHIKTNSGPSGIGNAGAYIDSSLTWNATNFNNFNENVSSYIFKQDTLVETFYNLTTHTFSEGSTNPVLETWAVIDTLNNYTMNISNNKFIVRTRNGEKYYKFWVYDYYNETNQSGNISLIFDSIN

Radius of gyration: 23.82 Å; chains: 1; bounding box: 40×70×86 Å